Protein AF-0000000069228555 (afdb_homodimer)

Organism: Vicia faba (NCBI:txid3906)

Nearest PDB structures (foldseek):
  8ps7-assembly2_B  TM=6.699E-01  e=6.119E-06  Medicago truncatula
  9gb9-assembly1_A  TM=7.303E-01  e=1.775E-05  Lotus japonicus
  9gfz-assembly2_B  TM=7.165E-01  e=1.878E-05  Medicago truncatula
  9gfz-assembly1_A  TM=7.046E-01  e=2.485E-05  Medicago truncatula
  9gb9-assembly2_B  TM=7.007E-01  e=3.110E-05  Lotus japonicus

Secondary structure (DSSP, 8-state):
---TTGGGS-GGGGG--PPPPHHHHHHHHHHHHHHHH---TTT--EE-TTS-EESSHHHHHHHHHHTTSTTHHHHHS-GGG-S-S-HHHHHHHHHHHHHHT-SSGGGSPPHHHHHHHHHHTGGGG-/---TTGGGS-GGGGG--PPPPHHHHHHHHHHHHHHHH---TTT--EE-TTS-EESSHHHHHHHHHHTTSTTHHHHHS-GGG-S-S-HHHHHHHHHHHHHHT-SSGGGSPPHHHHHHHHHHTGGGG-

Foldseek 3Di:
DLPQLPVPDDPCCVVDVDDFDLVVLQVVLLVLLCQFQVDDQQVQWDQDPVRDIDGSVRSLVVLVVLVVDDVSSVVRGDVVVDPPDDSLLSVQSNVLSSLSNDPDSVRRDGPSVSSVSNRVSVVVVD/DLPQLPVPDDPCCVVDVDDFDLVVLQVVLLVLLCQFQVDDQQVQWDQDPVRDIDGSVRSLVVLVVLVVDPVSSVVRGDVVVDPPDDSQLSVQSNVLSSLSNDPDSVRRDGPSVSSVSNRVSVVVVD

Solvent-accessible surface area (backbone atoms only — not comparable to full-atom values): 13819 Å² total; per-residue (Å²): 131,83,65,75,46,45,25,39,48,34,88,64,45,83,78,43,86,72,68,67,29,54,53,49,36,17,27,48,14,44,52,51,50,24,68,48,35,65,49,58,33,60,78,26,58,32,71,43,96,83,64,46,73,34,54,19,45,38,49,56,51,50,52,56,57,41,58,72,45,82,75,25,62,71,72,44,44,25,78,34,37,44,86,70,43,60,60,70,58,50,46,50,53,50,53,53,23,54,44,24,52,41,86,56,60,87,72,26,56,47,58,72,51,51,47,45,62,64,47,62,59,62,57,68,78,103,131,84,64,75,47,46,24,39,50,33,88,63,46,85,79,42,86,74,69,66,28,54,55,50,36,17,27,47,14,43,53,49,49,26,68,48,36,63,50,60,33,60,78,26,57,32,72,43,97,84,65,48,72,33,53,19,44,38,47,55,50,51,52,56,57,40,59,72,45,84,72,26,62,71,72,46,43,25,78,35,38,45,87,69,44,61,60,70,59,50,47,50,54,50,54,52,21,55,44,24,51,41,87,55,60,88,74,26,58,48,59,71,51,52,46,44,62,62,47,63,58,60,56,67,79,102

InterPro domains:
  IPR000719 Protein kinase domain [PF00069] (3-116)
  IPR000719 Protein kinase domain [PS50011] (1-124)
  IPR011009 Protein kinase-like domain superfamily [SSF56112] (2-120)

Sequence (252 aa):
MIRGTRGYMAPEWIFHLPITSKVDIYSYGIVVLEMITGKNPTLMNIEGEDGEMTYNGSLISWVREKKRSQCWVEEILDPAIGTSCDLSKMDILVRVALECVEEDMDIRPNMSQVVEMLQNNERVVEMIRGTRGYMAPEWIFHLPITSKVDIYSYGIVVLEMITGKNPTLMNIEGEDGEMTYNGSLISWVREKKRSQCWVEEILDPAIGTSCDLSKMDILVRVALECVEEDMDIRPNMSQVVEMLQNNERVVE

pLDDT: mean 83.39, std 15.87, range [25.06, 98.06]

Structure (mmCIF, N/CA/C/O backbone):
data_AF-0000000069228555-model_v1
#
loop_
_entity.id
_entity.type
_entity.pdbx_description
1 polymer 'Protein kinase domain-containing protein'
#
loop_
_atom_site.group_PDB
_atom_site.id
_atom_site.type_symbol
_atom_site.label_atom_id
_atom_site.label_alt_id
_atom_site.label_comp_id
_atom_site.label_asym_id
_atom_site.label_entity_id
_atom_site.label_seq_id
_atom_site.pdbx_PDB_ins_code
_atom_site.Cartn_x
_atom_site.Cartn_y
_atom_site.Cartn_z
_atom_site.occupancy
_atom_site.B_iso_or_equiv
_atom_site.auth_seq_id
_atom_site.auth_comp_id
_atom_site.auth_asym_id
_atom_site.auth_atom_id
_atom_site.pdbx_PDB_model_num
ATOM 1 N N . MET A 1 1 ? -13.781 -1.345 20.922 1 25.58 1 MET A N 1
ATOM 2 C CA . MET A 1 1 ? -13.492 0.014 20.469 1 25.58 1 MET A CA 1
ATOM 3 C C . MET A 1 1 ? -12.492 0.004 19.328 1 25.58 1 MET A C 1
ATOM 5 O O . MET A 1 1 ? -11.484 -0.703 19.375 1 25.58 1 MET A O 1
ATOM 9 N N . ILE A 1 2 ? -12.898 0.176 18 1 37.97 2 ILE A N 1
ATOM 10 C CA . ILE A 1 2 ? -12.383 0.293 16.641 1 37.97 2 ILE A CA 1
ATOM 11 C C . ILE A 1 2 ? -11.18 1.229 16.625 1 37.97 2 ILE A C 1
ATOM 13 O O . ILE A 1 2 ? -11.133 2.178 15.836 1 37.97 2 ILE A O 1
ATOM 17 N N . ARG A 1 3 ? -10.633 1.499 17.734 1 48.56 3 ARG A N 1
ATOM 18 C CA . ARG A 1 3 ? -9.719 2.58 18.094 1 48.56 3 ARG A CA 1
ATOM 19 C C . ARG A 1 3 ? -8.414 2.467 17.312 1 48.56 3 ARG A C 1
ATOM 21 O O . ARG A 1 3 ? -7.82 3.479 16.938 1 48.56 3 ARG A O 1
ATOM 28 N N . GLY A 1 4 ? -8.07 1.22 16.938 1 61.25 4 GLY A N 1
ATOM 29 C CA . GLY A 1 4 ? -6.707 1.049 16.453 1 61.25 4 GLY A CA 1
ATOM 30 C C . GLY A 1 4 ? -6.539 1.404 14.992 1 61.25 4 GLY A C 1
ATOM 31 O O . GLY A 1 4 ? -5.438 1.738 14.547 1 61.25 4 GLY A O 1
ATOM 32 N N . THR A 1 5 ? -7.77 1.641 14.273 1 71.81 5 THR A N 1
ATOM 33 C CA . THR A 1 5 ? -7.664 1.832 12.828 1 71.81 5 THR A CA 1
ATOM 34 C C . THR A 1 5 ? -7.777 3.311 12.469 1 71.81 5 THR A C 1
ATOM 36 O O . THR A 1 5 ? -7.449 3.711 11.352 1 71.81 5 THR A O 1
ATOM 39 N N . ARG A 1 6 ? -7.98 4.184 13.398 1 80.5 6 ARG A N 1
ATOM 40 C CA . ARG A 1 6 ? -8.258 5.578 13.062 1 80.5 6 ARG A CA 1
ATOM 41 C C . ARG A 1 6 ? -7.047 6.242 12.43 1 80.5 6 ARG A C 1
ATOM 43 O O . ARG A 1 6 ? -7.188 7.148 11.602 1 80.5 6 ARG A O 1
ATOM 50 N N . GLY A 1 7 ? -5.953 5.77 12.734 1 88.31 7 GLY A N 1
ATOM 51 C CA . GLY A 1 7 ? -4.719 6.316 12.188 1 88.31 7 GLY A CA 1
ATOM 52 C C . GLY A 1 7 ? -4.574 6.094 10.695 1 88.31 7 GLY A C 1
ATOM 53 O O . GLY A 1 7 ? -3.699 6.68 10.055 1 88.31 7 GLY A O 1
ATOM 54 N N . TYR A 1 8 ? -5.523 5.352 10.133 1 91.25 8 TYR A N 1
ATOM 55 C CA . TYR A 1 8 ? -5.402 4.992 8.727 1 91.25 8 TYR A CA 1
ATOM 56 C C . TYR A 1 8 ? -6.57 5.547 7.918 1 91.25 8 TYR A C 1
ATOM 58 O O . TYR A 1 8 ? -6.586 5.449 6.688 1 91.25 8 TYR A O 1
ATOM 66 N N . MET A 1 9 ? -7.43 6.137 8.633 1 88.19 9 MET A N 1
ATOM 67 C CA . MET A 1 9 ? -8.664 6.559 7.98 1 88.19 9 MET A CA 1
ATOM 68 C C . MET A 1 9 ? -8.547 7.984 7.449 1 88.19 9 MET A C 1
ATOM 70 O O . MET A 1 9 ? -7.902 8.828 8.07 1 88.19 9 MET A O 1
ATOM 74 N N . ALA A 1 10 ? -9.242 8.148 6.332 1 90.38 10 ALA A N 1
ATOM 75 C CA . ALA A 1 10 ? -9.336 9.492 5.754 1 90.38 10 ALA A CA 1
ATOM 76 C C . ALA A 1 10 ? -10.156 10.414 6.648 1 90.38 10 ALA A C 1
ATOM 78 O O . ALA A 1 10 ? -10.992 9.953 7.43 1 90.38 10 ALA A O 1
ATOM 79 N N . PRO A 1 11 ? -9.812 11.68 6.539 1 86.38 11 PRO A N 1
ATOM 80 C CA . PRO A 1 11 ? -10.555 12.648 7.359 1 86.38 11 PRO A CA 1
ATOM 81 C C . PRO A 1 11 ? -12.07 12.555 7.156 1 86.38 11 PRO A C 1
ATOM 83 O O . PRO A 1 11 ? -12.836 12.781 8.094 1 86.38 11 PRO A O 1
ATOM 86 N N . GLU A 1 12 ? -12.531 12.281 5.961 1 85.19 12 GLU A N 1
ATOM 87 C CA . GLU A 1 12 ? -13.953 12.242 5.633 1 85.19 12 GLU A CA 1
ATOM 88 C C . GLU A 1 12 ? -14.57 10.898 6.004 1 85.19 12 GLU A C 1
ATOM 90 O O . GLU A 1 12 ? -15.773 10.695 5.844 1 85.19 12 GLU A O 1
ATOM 95 N N . TRP A 1 13 ? -13.773 9.977 6.426 1 78.31 13 TRP A N 1
ATOM 96 C CA . TRP A 1 13 ? -14.273 8.641 6.738 1 78.31 13 TRP A CA 1
ATOM 97 C C . TRP A 1 13 ? -15.383 8.703 7.777 1 78.31 13 TRP A C 1
ATOM 99 O O . TRP A 1 13 ? -16.297 7.871 7.777 1 78.31 13 TRP A O 1
ATOM 109 N N . ILE A 1 14 ? -15.297 9.688 8.656 1 65.75 14 ILE A N 1
ATOM 110 C CA . ILE A 1 14 ? -16.266 9.82 9.734 1 65.75 14 ILE A CA 1
ATOM 111 C C . ILE A 1 14 ? -17.656 10.023 9.148 1 65.75 14 ILE A C 1
ATOM 113 O O . ILE A 1 14 ? -18.672 9.672 9.773 1 65.75 14 ILE A O 1
ATOM 117 N N . PHE A 1 15 ? -17.688 10.547 8.031 1 60.75 15 PHE A N 1
ATOM 118 C CA . PHE A 1 15 ? -18.969 10.93 7.473 1 60.75 15 PHE A CA 1
ATOM 119 C C . PHE A 1 15 ? -19.594 9.781 6.688 1 60.75 15 PHE A C 1
ATOM 121 O O . PHE A 1 15 ? -20.734 9.867 6.25 1 60.75 15 PHE A O 1
ATOM 128 N N . HIS A 1 16 ? -18.766 8.734 6.25 1 61.41 16 HIS A N 1
ATOM 129 C CA . HIS A 1 16 ? -19.406 7.715 5.426 1 61.41 16 HIS A CA 1
ATOM 130 C C . HIS A 1 16 ? -18.484 6.512 5.227 1 61.41 16 HIS A C 1
ATOM 132 O O . HIS A 1 16 ? -17.266 6.625 5.371 1 61.41 16 HIS A O 1
ATOM 138 N N . LEU A 1 17 ? -19.141 5.293 5.371 1 59.5 17 LEU A N 1
ATOM 139 C CA . LEU A 1 17 ? -18.406 4.082 5.027 1 59.5 17 LEU A CA 1
ATOM 140 C C . LEU A 1 17 ? -18.266 3.939 3.518 1 59.5 17 LEU A C 1
ATOM 142 O O . LEU A 1 17 ? -19.203 3.531 2.84 1 59.5 17 LEU A O 1
ATOM 146 N N . PRO A 1 18 ? -17.25 4.633 2.918 1 64.06 18 PRO A N 1
ATOM 147 C CA . PRO A 1 18 ? -17.234 4.531 1.457 1 64.06 18 PRO A CA 1
ATOM 148 C C . PRO A 1 18 ? -17.062 3.094 0.97 1 64.06 18 PRO A C 1
ATOM 150 O O . PRO A 1 18 ? -16.656 2.221 1.74 1 64.06 18 PRO A O 1
ATOM 153 N N . ILE A 1 19 ? -17.719 2.754 -0.062 1 79.81 19 ILE A N 1
ATOM 154 C CA . ILE A 1 19 ? -17.578 1.513 -0.813 1 79.81 19 ILE A CA 1
ATOM 155 C C . ILE A 1 19 ? -16.109 1.313 -1.198 1 79.81 19 ILE A C 1
ATOM 157 O O . ILE A 1 19 ? -15.445 2.254 -1.641 1 79.81 19 ILE A O 1
ATOM 161 N N . THR A 1 20 ? -15.594 0.141 -0.827 1 88.38 20 THR A N 1
ATOM 162 C CA . THR A 1 20 ? -14.242 -0.243 -1.217 1 88.38 20 THR A CA 1
ATOM 163 C C . THR A 1 20 ? -14.234 -0.822 -2.629 1 88.38 20 THR A C 1
ATOM 165 O O . THR A 1 20 ? -15.125 -1.585 -3 1 88.38 20 THR A O 1
ATOM 168 N N . SER A 1 21 ? -13.32 -0.425 -3.408 1 90.94 21 SER A N 1
ATOM 169 C CA . SER A 1 21 ? -13.086 -1.009 -4.727 1 90.94 21 SER A CA 1
ATOM 170 C C . SER A 1 21 ? -12.164 -2.221 -4.637 1 90.94 21 SER A C 1
ATOM 172 O O . SER A 1 21 ? -10.977 -2.084 -4.324 1 90.94 21 SER A O 1
ATOM 174 N N . LYS A 1 22 ? -12.664 -3.336 -5 1 92.94 22 LYS A N 1
ATOM 175 C CA . LYS A 1 22 ? -11.898 -4.574 -4.879 1 92.94 22 LYS A CA 1
ATOM 176 C C . LYS A 1 22 ? -10.766 -4.621 -5.898 1 92.94 22 LYS A C 1
ATOM 178 O O . LYS A 1 22 ? -9.75 -5.289 -5.68 1 92.94 22 LYS A O 1
ATOM 183 N N . VAL A 1 23 ? -10.914 -3.91 -6.965 1 92.06 23 VAL A N 1
ATOM 184 C CA . VAL A 1 23 ? -9.836 -3.828 -7.949 1 92.06 23 VAL A CA 1
ATOM 185 C C . VAL A 1 23 ? -8.68 -3.014 -7.375 1 92.06 23 VAL A C 1
ATOM 187 O O . VAL A 1 23 ? -7.512 -3.318 -7.633 1 92.06 23 VAL A O 1
ATOM 190 N N . ASP A 1 24 ? -9 -2.012 -6.551 1 93.19 24 ASP A N 1
ATOM 191 C CA . ASP A 1 24 ? -7.973 -1.219 -5.883 1 93.19 24 ASP A CA 1
ATOM 192 C C . ASP A 1 24 ? -7.266 -2.033 -4.801 1 93.19 24 ASP A C 1
ATOM 194 O O . ASP A 1 24 ? -6.055 -1.896 -4.605 1 93.19 24 ASP A O 1
ATOM 198 N N . ILE A 1 25 ? -8.039 -2.846 -4.168 1 95.62 25 ILE A N 1
ATOM 199 C CA . ILE A 1 25 ? -7.477 -3.707 -3.135 1 95.62 25 ILE A CA 1
ATOM 200 C C . ILE A 1 25 ? -6.438 -4.641 -3.75 1 95.62 25 ILE A C 1
ATOM 202 O O . ILE A 1 25 ? -5.359 -4.84 -3.184 1 95.62 25 ILE A O 1
ATOM 206 N N . TYR A 1 26 ? -6.777 -5.16 -4.902 1 95 26 TYR A N 1
ATOM 207 C CA . TYR A 1 26 ? -5.848 -6.02 -5.625 1 95 26 TYR A CA 1
ATOM 208 C C . TYR A 1 26 ? -4.551 -5.277 -5.941 1 95 26 TYR A C 1
ATOM 210 O O . TYR A 1 26 ? -3.461 -5.766 -5.637 1 95 26 TYR A O 1
ATOM 218 N N . SER A 1 27 ? -4.652 -4.086 -6.488 1 93.69 27 SER A N 1
ATOM 219 C CA . SER A 1 27 ? -3.494 -3.275 -6.844 1 93.69 27 SER A CA 1
ATOM 220 C C . SER A 1 27 ? -2.639 -2.965 -5.621 1 93.69 27 SER A C 1
ATOM 222 O O . SER A 1 27 ? -1.409 -3.006 -5.691 1 93.69 27 SER A O 1
ATOM 224 N N . TYR A 1 28 ? -3.375 -2.754 -4.594 1 94.88 28 TYR A N 1
ATOM 225 C CA . TYR A 1 28 ? -2.688 -2.516 -3.326 1 94.88 28 TYR A CA 1
ATOM 226 C C . TYR A 1 28 ? -1.822 -3.709 -2.943 1 94.88 28 TYR A C 1
ATOM 228 O O . TYR A 1 28 ? -0.649 -3.547 -2.6 1 94.88 28 TYR A O 1
ATOM 236 N N . GLY A 1 29 ? -2.373 -4.824 -2.963 1 97.38 29 GLY A N 1
ATOM 237 C CA . GLY A 1 29 ? -1.626 -6.031 -2.639 1 97.38 29 GLY A CA 1
ATOM 238 C C . GLY A 1 29 ? -0.387 -6.215 -3.494 1 97.38 29 GLY A C 1
ATOM 239 O O . GLY A 1 29 ? 0.683 -6.547 -2.982 1 97.38 29 GLY A O 1
ATOM 240 N N . ILE A 1 30 ? -0.529 -5.953 -4.746 1 95.88 30 ILE A N 1
ATOM 241 C CA . ILE A 1 30 ? 0.582 -6.109 -5.676 1 95.88 30 ILE A CA 1
ATOM 242 C C . ILE A 1 30 ? 1.693 -5.125 -5.328 1 95.88 30 ILE A C 1
ATOM 244 O O . ILE A 1 30 ? 2.871 -5.488 -5.309 1 95.88 30 ILE A O 1
ATOM 248 N N . VAL A 1 31 ? 1.354 -3.895 -4.996 1 94.25 31 VAL A N 1
ATOM 249 C CA . VAL A 1 31 ? 2.342 -2.875 -4.656 1 94.25 31 VAL A CA 1
ATOM 250 C C . VAL A 1 31 ? 3.094 -3.289 -3.393 1 94.25 31 VAL A C 1
ATOM 252 O O . VAL A 1 31 ? 4.316 -3.15 -3.314 1 94.25 31 VAL A O 1
ATOM 255 N N . VAL A 1 32 ? 2.395 -3.797 -2.439 1 96.06 32 VAL A N 1
ATOM 256 C CA . VAL A 1 32 ? 3.014 -4.219 -1.187 1 96.06 32 VAL A CA 1
ATOM 257 C C . VAL A 1 32 ? 3.984 -5.367 -1.451 1 96.06 32 VAL A C 1
ATOM 259 O O . VAL A 1 32 ? 5.121 -5.352 -0.972 1 96.06 32 VAL A O 1
ATOM 262 N N . LEU A 1 33 ? 3.572 -6.348 -2.234 1 96.31 33 LEU A N 1
ATOM 263 C CA . LEU A 1 33 ? 4.453 -7.461 -2.57 1 96.31 33 LEU A CA 1
ATOM 264 C C . LEU A 1 33 ? 5.699 -6.969 -3.301 1 96.31 33 LEU A C 1
ATOM 266 O O . LEU A 1 33 ? 6.809 -7.43 -3.023 1 96.31 33 LEU A O 1
ATOM 270 N N . GLU A 1 34 ? 5.492 -6.051 -4.168 1 93.06 34 GLU A N 1
ATOM 271 C CA . GLU A 1 34 ? 6.617 -5.461 -4.891 1 93.06 34 GLU A CA 1
ATOM 272 C C . GLU A 1 34 ? 7.586 -4.773 -3.934 1 93.06 34 GLU A C 1
ATOM 274 O O . GLU A 1 34 ? 8.797 -4.965 -4.027 1 93.06 34 GLU A O 1
ATOM 279 N N . MET A 1 35 ? 7.035 -4.027 -2.99 1 91.38 35 MET A N 1
ATOM 280 C CA . MET A 1 35 ? 7.852 -3.271 -2.047 1 91.38 35 MET A CA 1
ATOM 281 C C . MET A 1 35 ? 8.656 -4.207 -1.15 1 91.38 35 MET A C 1
ATOM 283 O O . MET A 1 35 ? 9.82 -3.939 -0.848 1 91.38 35 MET A O 1
ATOM 287 N N . ILE A 1 36 ? 8.094 -5.266 -0.8 1 92.62 36 ILE A N 1
ATOM 288 C CA . ILE A 1 36 ? 8.719 -6.184 0.145 1 92.62 36 ILE A CA 1
ATOM 289 C C . ILE A 1 36 ? 9.742 -7.055 -0.582 1 92.62 36 ILE A C 1
ATOM 291 O O . ILE A 1 36 ? 10.836 -7.301 -0.066 1 92.62 36 ILE A O 1
ATOM 295 N N . THR A 1 37 ? 9.453 -7.473 -1.774 1 93.12 37 THR A N 1
ATOM 296 C CA . THR A 1 37 ? 10.289 -8.438 -2.486 1 93.12 37 THR A CA 1
ATOM 297 C C . THR A 1 37 ? 11.312 -7.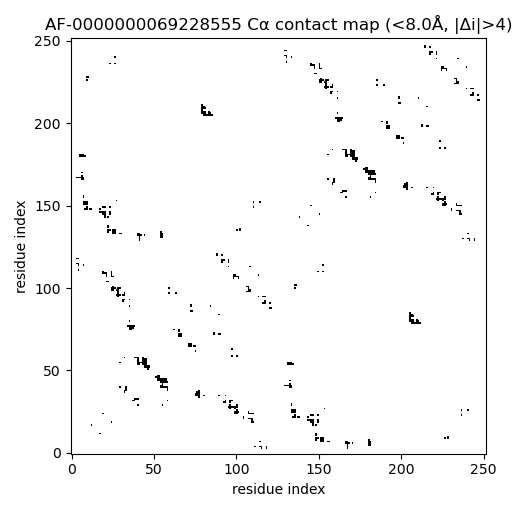719 -3.363 1 93.12 37 THR A C 1
ATOM 299 O O . THR A 1 37 ? 12.336 -8.297 -3.73 1 93.12 37 THR A O 1
ATOM 302 N N . GLY A 1 38 ? 10.938 -6.531 -3.793 1 89.38 38 GLY A N 1
ATOM 303 C CA . GLY A 1 38 ? 11.773 -5.812 -4.746 1 89.38 38 GLY A CA 1
ATOM 304 C C . GLY A 1 38 ? 11.594 -6.285 -6.176 1 89.38 38 GLY A C 1
ATOM 305 O O . GLY A 1 38 ? 12.305 -5.836 -7.078 1 89.38 38 GLY A O 1
ATOM 306 N N . LYS A 1 39 ? 10.68 -7.176 -6.355 1 90.25 39 LYS A N 1
ATOM 307 C CA . LYS A 1 39 ? 10.453 -7.727 -7.688 1 90.25 39 LYS A CA 1
ATOM 308 C C . LYS A 1 39 ? 9.352 -6.965 -8.414 1 90.25 39 LYS A C 1
ATOM 310 O O . LYS A 1 39 ? 8.312 -6.648 -7.828 1 90.25 39 LYS A O 1
ATOM 315 N N . ASN A 1 40 ? 9.562 -6.719 -9.648 1 86.88 40 ASN A N 1
ATOM 316 C CA . ASN A 1 40 ? 8.625 -5.973 -10.477 1 86.88 40 ASN A CA 1
ATOM 317 C C . ASN A 1 40 ? 7.516 -6.871 -11.016 1 86.88 40 ASN A C 1
ATOM 319 O O . ASN A 1 40 ? 7.785 -7.828 -11.742 1 86.88 40 ASN A O 1
ATOM 323 N N . PRO A 1 41 ? 6.297 -6.539 -10.703 1 89.38 41 PRO A N 1
ATOM 324 C CA . PRO A 1 41 ? 5.195 -7.406 -11.133 1 89.38 41 PRO A CA 1
ATOM 325 C C . PRO A 1 41 ? 5.012 -7.426 -12.648 1 89.38 41 PRO A C 1
ATOM 327 O O . PRO A 1 41 ? 4.406 -8.352 -13.188 1 89.38 41 PRO A O 1
ATOM 330 N N . THR A 1 42 ? 5.473 -6.406 -13.352 1 82.19 42 THR A N 1
ATOM 331 C CA . THR A 1 42 ? 5.273 -6.328 -14.789 1 82.19 42 THR A CA 1
ATOM 332 C C . THR A 1 42 ? 6.293 -7.191 -15.523 1 82.19 42 THR A C 1
ATOM 334 O O . THR A 1 42 ? 6.109 -7.516 -16.703 1 82.19 42 THR A O 1
ATOM 337 N N . LEU A 1 43 ? 7.32 -7.402 -14.891 1 75.62 43 LEU A N 1
ATOM 338 C CA . LEU A 1 43 ? 8.383 -8.188 -15.523 1 75.62 43 LEU A CA 1
ATOM 339 C C . LEU A 1 43 ? 8.188 -9.672 -15.25 1 75.62 43 LEU A C 1
ATOM 341 O O . LEU A 1 43 ? 8.859 -10.516 -15.867 1 75.62 43 LEU A O 1
ATOM 345 N N . MET A 1 44 ? 7.281 -9.977 -14.461 1 68.12 44 MET A N 1
ATOM 346 C CA . MET A 1 44 ? 7.078 -11.367 -14.062 1 68.12 44 MET A CA 1
ATOM 347 C C . MET A 1 44 ? 5.773 -11.914 -14.625 1 68.12 44 MET A C 1
ATOM 349 O O . MET A 1 44 ? 4.926 -12.406 -13.883 1 68.12 44 MET A O 1
ATOM 353 N N . ASN A 1 45 ? 5.641 -11.82 -15.945 1 67.81 45 ASN A N 1
ATOM 354 C CA . ASN A 1 45 ? 4.441 -12.32 -16.609 1 67.81 45 ASN A CA 1
ATOM 355 C C . ASN A 1 45 ? 4.531 -13.812 -16.891 1 67.81 45 ASN A C 1
ATOM 357 O O . ASN A 1 45 ? 5.625 -14.352 -17.078 1 67.81 45 ASN A O 1
ATOM 361 N N . ILE A 1 46 ? 3.381 -14.43 -16.625 1 69.38 46 ILE A N 1
ATOM 362 C CA . ILE A 1 46 ? 3.311 -15.859 -16.922 1 69.38 46 ILE A CA 1
ATOM 363 C C . ILE A 1 46 ? 2.354 -16.094 -18.094 1 69.38 46 ILE A C 1
ATOM 365 O O . ILE A 1 46 ? 1.312 -15.438 -18.188 1 69.38 46 ILE A O 1
ATOM 369 N N . GLU A 1 47 ? 2.977 -16.734 -19 1 70.38 47 GLU A N 1
ATOM 370 C CA . GLU A 1 47 ? 2.09 -17.188 -20.062 1 70.38 47 GLU A CA 1
ATOM 371 C C . GLU A 1 47 ? 1.438 -18.531 -19.719 1 70.38 47 GLU A C 1
ATOM 373 O O . GLU A 1 47 ? 2.129 -19.484 -19.375 1 70.38 47 GLU A O 1
ATOM 378 N N . GLY A 1 48 ? 0.124 -18.406 -19.562 1 64.25 48 GLY A N 1
ATOM 379 C CA . GLY A 1 48 ? -0.581 -19.656 -19.281 1 64.25 48 GLY A CA 1
ATOM 380 C C . GLY A 1 48 ? -0.569 -20.625 -20.438 1 64.25 48 GLY A C 1
ATOM 381 O O . GLY A 1 48 ? -0.137 -20.281 -21.547 1 64.25 48 GLY A O 1
ATOM 382 N N . GLU A 1 49 ? -0.944 -21.906 -20.188 1 69.94 49 GLU A N 1
ATOM 383 C CA . GLU A 1 49 ? -1.039 -22.938 -21.203 1 69.94 49 GLU A CA 1
ATOM 384 C C . GLU A 1 49 ? -1.99 -22.531 -22.328 1 69.94 49 GLU A C 1
ATOM 386 O O . GLU A 1 49 ? -1.803 -22.922 -23.469 1 69.94 49 GLU A O 1
ATOM 391 N N . ASP A 1 50 ? -2.891 -21.734 -21.922 1 70.56 50 ASP A N 1
ATOM 392 C CA . ASP A 1 50 ? -3.9 -21.328 -22.891 1 70.56 50 ASP A CA 1
ATOM 393 C C . ASP A 1 50 ? -3.436 -20.094 -23.688 1 70.56 50 ASP A C 1
ATOM 395 O O . ASP A 1 50 ? -4.164 -19.578 -24.531 1 70.56 50 ASP A O 1
ATOM 399 N N . GLY A 1 51 ? -2.256 -19.734 -23.422 1 67.56 51 GLY A N 1
ATOM 400 C CA . GLY A 1 51 ? -1.72 -18.578 -24.125 1 67.56 51 GLY A CA 1
ATOM 401 C C . GLY A 1 51 ? -2.09 -17.25 -23.469 1 67.56 51 GLY A C 1
ATOM 402 O O . GLY A 1 51 ? -1.719 -16.188 -23.953 1 67.56 51 GLY A O 1
ATOM 403 N N . GLU A 1 52 ? -2.865 -17.469 -22.453 1 69 52 GLU A N 1
ATOM 404 C CA . GLU A 1 52 ? -3.287 -16.234 -21.797 1 69 52 GLU A CA 1
ATOM 405 C C . GLU A 1 52 ? -2.182 -15.695 -20.891 1 69 52 GLU A C 1
ATOM 407 O O . GLU A 1 52 ? -1.482 -16.453 -20.219 1 69 52 GLU A O 1
ATOM 412 N N . MET A 1 53 ? -1.906 -14.352 -21.125 1 68.94 53 MET A N 1
ATOM 413 C CA . MET A 1 53 ? -0.877 -13.719 -20.312 1 68.94 53 MET A CA 1
ATOM 414 C C . MET A 1 53 ? -1.444 -13.273 -18.953 1 68.94 53 MET A C 1
ATOM 416 O O . MET A 1 53 ? -2.514 -12.664 -18.906 1 68.94 53 MET A O 1
ATOM 420 N N . THR A 1 54 ? -0.924 -13.883 -17.953 1 71.62 54 THR A N 1
ATOM 421 C CA . THR A 1 54 ? -1.241 -13.391 -16.609 1 71.62 54 THR A CA 1
ATOM 422 C C . THR A 1 54 ? -0.195 -12.383 -16.141 1 71.62 54 THR A C 1
ATOM 424 O O . THR A 1 54 ? 0.99 -12.703 -16.047 1 71.62 54 THR A O 1
ATOM 427 N N . TYR A 1 55 ? -0.852 -11.18 -16.047 1 76.38 55 TYR A N 1
ATOM 428 C CA . TYR A 1 55 ? 0.033 -10.102 -15.602 1 76.38 55 TYR A CA 1
ATOM 429 C C . TYR A 1 55 ? 0.218 -10.133 -14.086 1 76.38 55 TYR A C 1
ATOM 431 O O . TYR A 1 55 ? -0.683 -10.555 -13.352 1 76.38 55 TYR A O 1
ATOM 439 N N . ASN A 1 56 ? 1.372 -10.305 -13.539 1 77.19 56 ASN A N 1
ATOM 440 C CA . ASN A 1 56 ? 1.719 -10.305 -12.117 1 77.19 56 ASN A CA 1
ATOM 441 C C . ASN A 1 56 ? 1.635 -11.711 -11.523 1 77.19 56 ASN A C 1
ATOM 443 O O . ASN A 1 56 ? 1.944 -11.914 -10.344 1 77.19 56 ASN A O 1
ATOM 447 N N . GLY A 1 57 ? 1.146 -12.688 -12.32 1 84 57 GLY A N 1
ATOM 448 C CA . GLY A 1 57 ? 0.945 -14.047 -11.828 1 84 57 GLY A CA 1
ATOM 449 C C . GLY A 1 57 ? 2.219 -14.688 -11.312 1 84 57 GLY A C 1
ATOM 450 O O . GLY A 1 57 ? 2.188 -15.453 -10.344 1 84 57 GLY A O 1
ATOM 451 N N . SER A 1 58 ? 3.219 -14.281 -11.898 1 87.75 58 SER A N 1
ATOM 452 C CA . SER A 1 58 ? 4.492 -14.883 -11.516 1 87.75 58 SER A CA 1
ATOM 453 C C . SER A 1 58 ? 4.918 -14.438 -10.117 1 87.75 58 SER A C 1
ATOM 455 O O . SER A 1 58 ? 5.398 -15.242 -9.32 1 87.75 58 SER A O 1
ATOM 457 N N . LEU A 1 59 ? 4.766 -13.188 -9.82 1 93.62 59 LEU A N 1
ATOM 458 C CA . LEU A 1 59 ? 5.129 -12.68 -8.5 1 93.62 59 LEU A CA 1
ATOM 459 C C . LEU A 1 59 ? 4.289 -13.336 -7.414 1 93.62 59 LEU A C 1
ATOM 461 O O . LEU A 1 59 ? 4.832 -13.836 -6.422 1 93.62 59 LEU A O 1
ATOM 465 N N . ILE A 1 60 ? 3.021 -13.406 -7.664 1 95.38 60 ILE A N 1
ATOM 466 C CA . ILE A 1 60 ? 2.096 -13.969 -6.688 1 95.38 60 ILE A CA 1
ATOM 467 C C . ILE A 1 60 ? 2.416 -15.445 -6.461 1 95.38 60 ILE A C 1
ATOM 469 O O . ILE A 1 60 ? 2.545 -15.891 -5.316 1 95.38 60 ILE A O 1
ATOM 473 N N . SER A 1 61 ? 2.564 -16.141 -7.559 1 94.31 61 SER A N 1
ATOM 474 C CA . SER A 1 61 ? 2.848 -17.562 -7.48 1 94.31 61 SER A CA 1
ATOM 475 C C . SER A 1 61 ? 4.168 -17.828 -6.766 1 94.31 61 SER A C 1
ATOM 477 O O . SER A 1 61 ? 4.266 -18.75 -5.941 1 94.31 61 SER A O 1
ATOM 479 N N . TRP A 1 62 ? 5.125 -17.062 -7.09 1 94.94 62 TRP A N 1
ATOM 480 C CA . TRP A 1 62 ? 6.438 -17.219 -6.473 1 94.94 62 TRP A CA 1
ATOM 481 C C . TRP A 1 62 ? 6.359 -17.016 -4.965 1 94.94 62 TRP A C 1
ATOM 483 O O . TRP A 1 62 ? 6.883 -17.828 -4.195 1 94.94 62 TRP A O 1
ATOM 493 N N . VAL A 1 63 ? 5.723 -15.984 -4.488 1 96.62 63 VAL A N 1
ATOM 494 C CA . VAL A 1 63 ? 5.605 -15.703 -3.062 1 96.62 63 VAL A CA 1
ATOM 495 C C . VAL A 1 63 ? 4.824 -16.828 -2.377 1 96.62 63 VAL A C 1
ATOM 497 O O . VAL A 1 63 ? 5.199 -17.266 -1.291 1 96.62 63 VAL A O 1
ATOM 500 N N . ARG A 1 64 ? 3.791 -17.281 -2.979 1 96.25 64 ARG A N 1
ATOM 501 C CA . ARG A 1 64 ? 2.98 -18.344 -2.406 1 96.25 64 ARG A CA 1
ATOM 502 C C . ARG A 1 64 ? 3.785 -19.641 -2.271 1 96.25 64 ARG A C 1
ATOM 504 O O . ARG A 1 64 ? 3.625 -20.375 -1.298 1 96.25 64 ARG A O 1
ATOM 511 N N . GLU A 1 65 ? 4.539 -19.859 -3.279 1 95.56 65 GLU A N 1
ATOM 512 C CA . GLU A 1 65 ? 5.395 -21.047 -3.238 1 95.56 65 GLU A CA 1
ATOM 513 C C . GLU A 1 65 ? 6.406 -20.953 -2.096 1 95.56 65 GLU A C 1
ATOM 515 O O . GLU A 1 65 ? 6.582 -21.922 -1.341 1 95.56 65 GLU A O 1
ATOM 520 N N . LYS A 1 66 ? 7.008 -19.797 -1.929 1 95.5 66 LYS A N 1
ATOM 521 C CA . LYS A 1 66 ? 8.008 -19.609 -0.881 1 95.5 66 LYS A CA 1
ATOM 522 C C . LYS A 1 66 ? 7.371 -19.672 0.504 1 95.5 66 LYS A C 1
ATOM 524 O O . LYS A 1 66 ? 8 -20.109 1.464 1 95.5 66 LYS A O 1
ATOM 529 N N . LYS A 1 67 ? 6.168 -19.266 0.542 1 94.75 67 LYS A N 1
ATOM 530 C CA . LYS A 1 67 ? 5.457 -19.219 1.816 1 94.75 67 LYS A CA 1
ATOM 531 C C . LYS A 1 67 ? 5.301 -20.625 2.414 1 94.75 67 LYS A C 1
ATOM 533 O O . LYS A 1 67 ? 5.059 -20.766 3.613 1 94.75 67 LYS A O 1
ATOM 538 N N . ARG A 1 68 ? 5.48 -21.562 1.607 1 92.31 68 ARG A N 1
ATOM 539 C CA . ARG A 1 68 ? 5.332 -22.953 2.059 1 92.31 68 ARG A CA 1
ATOM 540 C C . ARG A 1 68 ? 6.574 -23.406 2.812 1 92.31 68 ARG A C 1
ATOM 542 O O . ARG A 1 68 ? 6.535 -24.422 3.521 1 92.31 68 ARG A O 1
ATOM 549 N N . SER A 1 69 ? 7.641 -22.75 2.721 1 90.38 69 SER A N 1
ATOM 550 C CA . SER A 1 69 ? 8.906 -23.109 3.346 1 90.38 69 SER A CA 1
ATOM 551 C C . SER A 1 69 ? 9.031 -22.5 4.738 1 90.38 69 SER A C 1
ATOM 553 O O . SER A 1 69 ? 8.242 -21.641 5.117 1 90.38 69 SER A O 1
ATOM 555 N N . GLN A 1 70 ? 10.023 -23.188 5.508 1 88.06 70 GLN A N 1
ATOM 556 C CA . GLN A 1 70 ? 10.367 -22.578 6.785 1 88.06 70 GLN A CA 1
ATOM 557 C C . GLN A 1 70 ? 11.141 -21.281 6.582 1 88.06 70 GLN A C 1
ATOM 559 O O . GLN A 1 70 ? 11.836 -21.109 5.574 1 88.06 70 GLN A O 1
ATOM 564 N N . CYS A 1 71 ? 11.031 -20.219 7.387 1 89.5 71 CYS A N 1
ATOM 565 C CA . CYS A 1 71 ? 11.727 -18.938 7.332 1 89.5 71 CYS A CA 1
ATOM 566 C C . CYS A 1 71 ? 11.531 -18.281 5.973 1 89.5 71 CYS A C 1
ATOM 568 O O . CYS A 1 71 ? 12.484 -17.766 5.391 1 89.5 71 CYS A O 1
ATOM 570 N N . TRP A 1 72 ? 10.266 -18.375 5.457 1 92.94 72 TRP A N 1
ATOM 571 C CA . TRP A 1 72 ? 9.945 -18.016 4.082 1 92.94 72 TRP A CA 1
ATOM 572 C C . TRP A 1 72 ? 10.031 -16.516 3.875 1 92.94 72 TRP A C 1
ATOM 574 O O . TRP A 1 72 ? 10.367 -16.047 2.783 1 92.94 72 TRP A O 1
ATOM 584 N N . VAL A 1 73 ? 9.805 -15.766 4.902 1 92.94 73 VAL A N 1
ATOM 585 C CA . VAL A 1 73 ? 9.805 -14.312 4.758 1 92.94 73 VAL A CA 1
ATOM 586 C C . VAL A 1 73 ? 11.195 -13.836 4.352 1 92.94 73 VAL A C 1
ATOM 588 O O . VAL A 1 73 ? 11.336 -13 3.451 1 92.94 73 VAL A O 1
ATOM 591 N N . GLU A 1 74 ? 12.242 -14.398 4.926 1 91.12 74 GLU A N 1
ATOM 592 C CA . GLU A 1 74 ? 13.625 -14.031 4.613 1 91.12 74 GLU A CA 1
ATOM 593 C C . GLU A 1 74 ? 13.961 -14.359 3.162 1 91.12 74 GLU A C 1
ATOM 595 O O . GLU A 1 74 ? 14.797 -13.688 2.551 1 91.12 74 GLU A O 1
ATOM 600 N N . GLU A 1 75 ? 13.32 -15.336 2.654 1 92.69 75 GLU A N 1
ATOM 601 C CA . GLU A 1 75 ? 13.625 -15.805 1.307 1 92.69 75 GLU A CA 1
ATOM 602 C C . GLU A 1 75 ? 13.086 -14.844 0.25 1 92.69 75 GLU A C 1
ATOM 604 O O . GLU A 1 75 ? 13.609 -14.773 -0.862 1 92.69 75 GLU A O 1
ATOM 609 N N . ILE A 1 76 ? 12.109 -14.094 0.687 1 94.19 76 ILE A N 1
ATOM 610 C CA . ILE A 1 76 ? 11.5 -13.289 -0.362 1 94.19 76 ILE A CA 1
ATOM 611 C C . ILE A 1 76 ? 11.883 -11.82 -0.181 1 94.19 76 ILE A C 1
ATOM 613 O O . ILE A 1 76 ? 11.695 -11.008 -1.086 1 94.19 76 ILE A O 1
ATOM 617 N N . LEU A 1 77 ? 12.375 -11.477 0.867 1 92.06 77 LEU A N 1
ATOM 618 C CA . LEU A 1 77 ? 12.688 -10.086 1.171 1 92.06 77 LEU A CA 1
ATOM 619 C C . LEU A 1 77 ? 13.727 -9.547 0.2 1 92.06 77 LEU A C 1
ATOM 621 O O . LEU A 1 77 ? 14.695 -10.234 -0.134 1 92.06 77 LEU A O 1
ATOM 625 N N . ASP A 1 78 ? 13.461 -8.352 -0.277 1 90 78 ASP A N 1
ATOM 626 C CA . ASP A 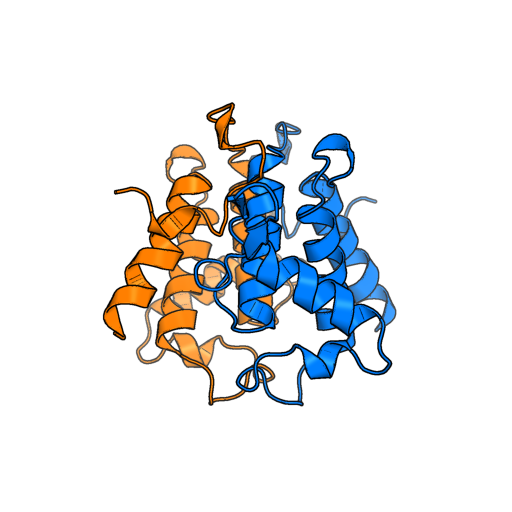1 78 ? 14.477 -7.621 -1.027 1 90 78 ASP A CA 1
ATOM 627 C C . ASP A 1 78 ? 15.773 -7.523 -0.238 1 90 78 ASP A C 1
ATOM 629 O O . ASP A 1 78 ? 15.773 -7.102 0.92 1 90 78 ASP A O 1
ATOM 633 N N . PRO A 1 79 ? 16.828 -7.816 -0.769 1 83.44 79 PRO A N 1
ATOM 634 C CA . PRO A 1 79 ? 18.109 -7.742 -0.072 1 83.44 79 PRO A CA 1
ATOM 635 C C . PRO A 1 79 ? 18.422 -6.344 0.451 1 83.44 79 PRO A C 1
ATOM 637 O O . PRO A 1 79 ? 19.156 -6.191 1.427 1 83.44 79 PRO A O 1
ATOM 640 N N . ALA A 1 80 ? 17.859 -5.406 -0.181 1 79.88 80 ALA A N 1
ATOM 641 C CA . ALA A 1 80 ? 18.094 -4.023 0.224 1 79.88 80 ALA A CA 1
ATOM 642 C C . ALA A 1 80 ? 17.406 -3.709 1.546 1 79.88 80 ALA A C 1
ATOM 644 O O . ALA A 1 80 ? 17.75 -2.74 2.223 1 79.88 80 ALA A O 1
ATOM 645 N N . ILE A 1 81 ? 16.297 -4.387 1.973 1 79.38 81 ILE A N 1
ATOM 646 C CA . ILE A 1 81 ? 15.57 -4.141 3.207 1 79.38 81 ILE A CA 1
ATOM 647 C C . ILE A 1 81 ? 16.359 -4.68 4.398 1 79.38 81 ILE A C 1
ATOM 649 O O . ILE A 1 81 ? 16.266 -4.148 5.504 1 79.38 81 ILE A O 1
ATOM 653 N N . GLY A 1 82 ? 17.531 -5.051 4.336 1 68.12 82 GLY A N 1
ATOM 654 C CA . GLY A 1 82 ? 18.438 -5.48 5.383 1 68.12 82 GLY A CA 1
ATOM 655 C C . GLY A 1 82 ? 17.875 -6.57 6.262 1 68.12 82 GLY A C 1
ATOM 656 O O . GLY A 1 82 ? 16.703 -6.941 6.121 1 68.12 82 GLY A O 1
ATOM 657 N N . THR A 1 83 ? 18.641 -7.129 7.105 1 66.62 83 THR A N 1
ATOM 658 C CA . THR A 1 83 ? 18.312 -8.234 7.996 1 66.62 83 THR A CA 1
ATOM 659 C C . THR A 1 83 ? 17.797 -7.723 9.336 1 66.62 83 THR A C 1
ATOM 661 O O . THR A 1 83 ? 17.281 -8.492 10.148 1 66.62 83 THR A O 1
ATOM 664 N N . SER A 1 84 ? 17.812 -6.453 9.562 1 71.56 84 SER A N 1
ATOM 665 C CA . SER A 1 84 ? 17.391 -5.918 10.859 1 71.56 84 SER A CA 1
ATOM 666 C C . SER A 1 84 ? 15.906 -5.578 10.859 1 71.56 84 SER A C 1
ATOM 668 O O . SER A 1 84 ? 15.383 -5.086 11.859 1 71.56 84 SER A O 1
ATOM 670 N N . CYS A 1 85 ? 15.273 -5.988 9.898 1 78.19 85 CYS A N 1
ATOM 671 C CA . CYS A 1 85 ? 13.859 -5.633 9.828 1 78.19 85 CYS A CA 1
ATOM 672 C C . CYS A 1 85 ? 13.023 -6.547 10.711 1 78.19 85 CYS A C 1
ATOM 674 O O . CYS A 1 85 ? 13.477 -7.625 11.102 1 78.19 85 CYS A O 1
ATOM 676 N N . ASP A 1 86 ? 11.961 -6.035 11.156 1 84.81 86 ASP A N 1
ATOM 677 C CA . ASP A 1 86 ? 11 -6.805 11.93 1 84.81 86 ASP A CA 1
ATOM 678 C C . ASP A 1 86 ? 10.312 -7.863 11.07 1 84.81 86 ASP A C 1
ATOM 680 O O . ASP A 1 86 ? 9.328 -7.57 10.391 1 84.81 86 ASP A O 1
ATOM 684 N N . LEU A 1 87 ? 10.773 -9.047 11.18 1 88.5 87 LEU A N 1
ATOM 685 C CA . LEU A 1 87 ? 10.289 -10.117 10.328 1 88.5 87 LEU A CA 1
ATOM 686 C C . LEU A 1 87 ? 8.82 -10.422 10.609 1 88.5 87 LEU A C 1
ATOM 688 O O . LEU A 1 87 ? 8.078 -10.828 9.711 1 88.5 87 LEU A O 1
ATOM 692 N N . SER A 1 88 ? 8.422 -10.211 11.883 1 89.25 88 SER A N 1
ATOM 693 C CA . SER A 1 88 ? 7.023 -10.43 12.227 1 89.25 88 SER A CA 1
ATOM 694 C C . SER A 1 88 ? 6.109 -9.453 11.5 1 89.25 88 SER A C 1
ATOM 696 O O . SER A 1 88 ? 5.027 -9.828 11.039 1 89.25 88 SER A O 1
ATOM 698 N N . LYS A 1 89 ? 6.586 -8.281 11.398 1 88.25 89 LYS A N 1
ATOM 699 C CA . LYS A 1 89 ? 5.824 -7.262 10.68 1 88.25 89 LYS A CA 1
ATOM 700 C C . LYS A 1 89 ? 5.762 -7.57 9.188 1 88.25 89 LYS A C 1
ATOM 702 O O . LYS A 1 89 ? 4.707 -7.438 8.562 1 88.25 89 LYS A O 1
ATOM 707 N N . MET A 1 90 ? 6.859 -8.008 8.664 1 91.19 90 MET A N 1
ATOM 708 C CA . MET A 1 90 ? 6.902 -8.359 7.246 1 91.19 90 MET A CA 1
ATOM 709 C C . MET A 1 90 ? 5.992 -9.547 6.953 1 91.19 90 MET A C 1
ATOM 711 O O . MET A 1 90 ? 5.332 -9.586 5.914 1 91.19 90 MET A O 1
ATOM 715 N N . ASP A 1 91 ? 6 -10.438 7.887 1 93.75 91 ASP A N 1
ATOM 716 C CA . ASP A 1 91 ? 5.145 -11.609 7.746 1 93.75 91 ASP A CA 1
ATOM 717 C C . ASP A 1 91 ? 3.682 -11.203 7.586 1 93.75 91 ASP A C 1
ATOM 719 O O . ASP A 1 91 ? 2.99 -11.695 6.691 1 93.75 91 ASP A O 1
ATOM 723 N N . ILE A 1 92 ? 3.262 -10.328 8.367 1 94.38 92 ILE A N 1
ATOM 724 C CA . ILE A 1 92 ? 1.872 -9.883 8.352 1 94.38 92 ILE A CA 1
ATOM 725 C C . ILE A 1 92 ? 1.598 -9.109 7.059 1 94.38 92 ILE A C 1
ATOM 727 O O . ILE A 1 92 ? 0.564 -9.312 6.418 1 94.38 92 ILE A O 1
ATOM 731 N N . LEU A 1 93 ? 2.504 -8.25 6.684 1 94.69 93 LEU A N 1
ATOM 732 C CA . LEU A 1 93 ? 2.338 -7.461 5.469 1 94.69 93 LEU A CA 1
ATOM 733 C C . LEU A 1 93 ? 2.16 -8.367 4.254 1 94.69 93 LEU A C 1
ATOM 735 O O . LEU A 1 93 ? 1.268 -8.141 3.432 1 94.69 93 LEU A O 1
ATOM 739 N N . VAL A 1 94 ? 2.943 -9.383 4.176 1 96.62 94 VAL A N 1
ATOM 740 C CA . VAL A 1 94 ? 2.893 -10.281 3.029 1 96.62 94 VAL A CA 1
ATOM 741 C C . VAL A 1 94 ? 1.605 -11.102 3.074 1 96.62 94 VAL A C 1
ATOM 743 O O . VAL A 1 94 ? 0.935 -11.273 2.053 1 96.62 94 VAL A O 1
ATOM 746 N N . ARG A 1 95 ? 1.251 -11.578 4.219 1 96.5 95 ARG A N 1
ATOM 747 C CA . ARG A 1 95 ? 0.027 -12.367 4.359 1 96.5 95 ARG A CA 1
ATOM 748 C C . ARG A 1 95 ? -1.194 -11.547 3.945 1 96.5 95 ARG A C 1
ATOM 750 O O . ARG A 1 95 ? -2.059 -12.039 3.217 1 96.5 95 ARG A O 1
ATOM 757 N N . VAL A 1 96 ? -1.252 -10.352 4.43 1 97.19 96 VAL A N 1
ATOM 758 C CA . VAL A 1 96 ? -2.361 -9.469 4.09 1 97.19 96 VAL A CA 1
ATOM 759 C C . VAL A 1 96 ? -2.355 -9.188 2.588 1 97.19 96 VAL A C 1
ATOM 761 O O . VAL A 1 96 ? -3.402 -9.227 1.938 1 97.19 96 VAL A O 1
ATOM 764 N N . ALA A 1 97 ? -1.169 -8.93 2.039 1 97.94 97 ALA A N 1
ATOM 765 C CA . ALA A 1 97 ? -1.055 -8.664 0.607 1 97.94 97 ALA A CA 1
ATOM 766 C C . ALA A 1 97 ? -1.559 -9.844 -0.214 1 97.94 97 ALA A C 1
ATOM 768 O O . ALA A 1 97 ? -2.264 -9.664 -1.21 1 97.94 97 ALA A O 1
ATOM 769 N N . LEU A 1 98 ? -1.217 -10.992 0.226 1 97.88 98 LEU A N 1
ATOM 770 C CA . LEU A 1 98 ? -1.646 -12.195 -0.488 1 97.88 98 LEU A CA 1
ATOM 771 C C . LEU A 1 98 ? -3.162 -12.344 -0.433 1 97.88 98 LEU A C 1
ATOM 773 O O . LEU A 1 98 ? -3.777 -12.812 -1.394 1 97.88 98 LEU A O 1
ATOM 777 N N . GLU A 1 99 ? -3.789 -11.961 0.662 1 98.06 99 GLU A N 1
ATOM 778 C CA . GLU A 1 99 ? -5.246 -11.961 0.743 1 98.06 99 GLU A CA 1
ATOM 779 C C . GLU A 1 99 ? -5.855 -10.945 -0.214 1 98.06 99 GLU A C 1
ATOM 781 O O . GLU A 1 99 ? -6.922 -11.18 -0.783 1 98.06 99 GLU A O 1
ATOM 786 N N . CYS A 1 100 ? -5.215 -9.852 -0.427 1 97.94 100 CYS A N 1
ATOM 787 C CA . CYS A 1 100 ? -5.695 -8.773 -1.281 1 97.94 100 CYS A CA 1
ATOM 788 C C . CYS A 1 100 ? -5.656 -9.18 -2.75 1 97.94 100 CYS A C 1
ATOM 790 O O . CYS A 1 100 ? -6.406 -8.641 -3.566 1 97.94 100 CYS A O 1
ATOM 792 N N . VAL A 1 101 ? -4.758 -10.133 -3.109 1 96.88 101 VAL A N 1
ATOM 793 C CA . VAL A 1 101 ? -4.56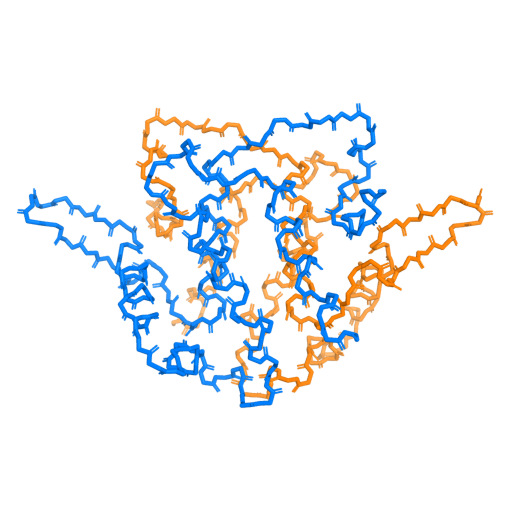2 -10.414 -4.527 1 96.88 101 VAL A CA 1
ATOM 794 C C . VAL A 1 101 ? -5.215 -11.75 -4.875 1 96.88 101 VAL A C 1
ATOM 796 O O . VAL A 1 101 ? -4.855 -12.383 -5.871 1 96.88 101 VAL A O 1
ATOM 799 N N . GLU A 1 102 ? -6.105 -12.172 -4.031 1 96.56 102 GLU A N 1
ATOM 800 C CA . GLU A 1 102 ? -6.867 -13.367 -4.379 1 96.56 102 GLU A CA 1
ATOM 801 C C . GLU A 1 102 ? -7.578 -13.195 -5.723 1 96.56 102 GLU A C 1
ATOM 803 O O . GLU A 1 102 ? -8.062 -12.109 -6.039 1 96.56 102 GLU A O 1
ATOM 808 N N . GLU A 1 103 ? -7.617 -14.211 -6.465 1 92.81 103 GLU A N 1
ATOM 809 C CA . GLU A 1 103 ? -8.25 -14.164 -7.777 1 92.81 103 GLU A CA 1
ATOM 810 C C . GLU A 1 103 ? -9.734 -13.828 -7.664 1 92.81 103 GLU A C 1
ATOM 812 O O . GLU A 1 103 ? -10.25 -13.016 -8.43 1 92.81 103 GLU A O 1
ATOM 817 N N . ASP A 1 104 ? -10.438 -14.438 -6.715 1 94.31 104 ASP A N 1
ATOM 818 C CA . ASP A 1 104 ? -11.844 -14.148 -6.457 1 94.31 104 ASP A CA 1
ATOM 819 C C . ASP A 1 104 ? -12 -12.844 -5.676 1 94.31 104 ASP A C 1
ATOM 821 O O . ASP A 1 104 ? -11.602 -12.758 -4.512 1 94.31 104 ASP A O 1
ATOM 825 N N . MET A 1 105 ? -12.555 -11.852 -6.277 1 93.69 105 MET A N 1
ATOM 826 C CA . MET A 1 105 ? -12.664 -10.531 -5.664 1 93.69 105 MET A CA 1
ATOM 827 C C . MET A 1 105 ? -13.555 -10.578 -4.43 1 93.69 105 MET A C 1
ATOM 829 O O . MET A 1 105 ? -13.414 -9.742 -3.529 1 93.69 105 MET A O 1
ATOM 833 N N . ASP A 1 106 ? -14.43 -11.547 -4.316 1 94.94 106 ASP A N 1
ATOM 834 C CA . ASP A 1 106 ? -15.398 -11.609 -3.225 1 94.94 106 ASP A CA 1
ATOM 835 C C . ASP A 1 106 ? -14.727 -12.016 -1.916 1 94.94 106 ASP A C 1
ATOM 837 O O . ASP A 1 106 ? -15.273 -11.797 -0.833 1 94.94 106 ASP A O 1
ATOM 841 N N . ILE A 1 107 ? -13.57 -12.641 -2.014 1 96.75 107 ILE A N 1
ATOM 842 C CA . ILE A 1 107 ? -12.906 -13.078 -0.79 1 96.75 107 ILE A CA 1
ATOM 843 C C . ILE A 1 107 ? -11.812 -12.086 -0.406 1 96.75 107 ILE A C 1
ATOM 845 O O . ILE A 1 107 ? -11.211 -12.203 0.663 1 96.75 107 ILE A O 1
ATOM 849 N N . ARG A 1 108 ? -11.523 -11.172 -1.237 1 97.06 108 ARG A N 1
ATOM 850 C CA . ARG A 1 108 ? -10.602 -10.102 -0.868 1 97.06 108 ARG A CA 1
ATOM 851 C C . ARG A 1 108 ? -11.164 -9.258 0.268 1 97.06 108 ARG A C 1
ATOM 853 O O . ARG A 1 108 ? -12.367 -9 0.319 1 97.06 108 ARG A O 1
ATOM 860 N N . PRO A 1 109 ? -10.352 -8.867 1.126 1 96.38 109 PRO A N 1
ATOM 861 C CA . PRO A 1 109 ? -10.828 -7.953 2.17 1 96.38 109 PRO A CA 1
ATOM 862 C C . PRO A 1 109 ? -11.156 -6.562 1.636 1 96.38 109 PRO A C 1
ATOM 864 O O . PRO A 1 109 ? -10.742 -6.211 0.527 1 96.38 109 PRO A O 1
ATOM 867 N N . ASN A 1 110 ? -11.984 -5.871 2.359 1 93.5 110 ASN A N 1
ATOM 868 C CA . ASN A 1 110 ? -12.086 -4.434 2.127 1 93.5 110 ASN A CA 1
ATOM 869 C C . ASN A 1 110 ? -10.977 -3.67 2.842 1 93.5 110 ASN A C 1
ATOM 871 O O . ASN A 1 110 ? -10.203 -4.254 3.607 1 93.5 110 ASN A O 1
ATOM 875 N N . MET A 1 111 ? -10.867 -2.381 2.531 1 92.5 111 MET A N 1
ATOM 876 C CA . MET A 1 111 ? -9.727 -1.629 3.057 1 92.5 111 MET A CA 1
ATOM 877 C C . MET A 1 111 ? -9.781 -1.552 4.578 1 92.5 111 MET A C 1
ATOM 879 O O . MET A 1 111 ? -8.75 -1.591 5.246 1 92.5 111 MET A O 1
ATOM 883 N N . SER A 1 112 ? -10.953 -1.448 5.129 1 88.06 112 SER A N 1
ATOM 884 C CA . SER A 1 112 ? -11.078 -1.449 6.582 1 88.06 112 SER A CA 1
ATOM 885 C C . SER A 1 112 ? -10.539 -2.742 7.184 1 88.06 112 SER A C 1
ATOM 887 O O . SER A 1 112 ? -9.875 -2.719 8.227 1 88.06 112 SER A O 1
ATOM 889 N N . GLN A 1 113 ? -10.789 -3.848 6.547 1 92.25 113 GLN A N 1
ATOM 890 C CA . GLN A 1 113 ? -10.289 -5.145 6.984 1 92.25 113 GLN A CA 1
ATOM 891 C C . GLN A 1 113 ? -8.773 -5.227 6.84 1 92.25 113 GLN A C 1
ATOM 893 O O . GLN A 1 113 ? -8.094 -5.777 7.707 1 92.25 113 GLN A O 1
ATOM 898 N N . VAL A 1 114 ? -8.258 -4.719 5.719 1 94.62 114 VAL A N 1
ATOM 899 C CA . VAL A 1 114 ? -6.816 -4.676 5.504 1 94.62 114 VAL A CA 1
ATOM 900 C C . VAL A 1 114 ? -6.145 -3.965 6.676 1 94.62 114 VAL A C 1
ATOM 902 O O . VAL A 1 114 ? -5.215 -4.5 7.285 1 94.62 114 VAL A O 1
ATOM 905 N N . VAL A 1 115 ? -6.676 -2.812 7.066 1 91.19 115 VAL A N 1
ATOM 906 C CA . VAL A 1 115 ? -6.098 -2.004 8.133 1 91.19 115 VAL A CA 1
ATOM 907 C C . VAL A 1 115 ? -6.203 -2.75 9.461 1 91.19 115 VAL A C 1
ATOM 909 O O . VAL A 1 115 ? -5.262 -2.75 10.258 1 91.19 115 VAL A O 1
ATOM 912 N N . GLU A 1 116 ? -7.258 -3.355 9.672 1 90.75 116 GLU A N 1
ATOM 913 C CA . GLU A 1 116 ? -7.457 -4.125 10.891 1 90.75 116 GLU A CA 1
ATOM 914 C C . GLU A 1 116 ? -6.438 -5.254 11.008 1 90.75 116 GLU A C 1
ATOM 916 O O . GLU A 1 116 ? -5.863 -5.473 12.078 1 90.75 116 GLU A O 1
ATOM 921 N N . MET A 1 117 ? -6.223 -5.93 9.977 1 92.12 117 MET A N 1
ATOM 922 C CA . MET A 1 117 ? -5.262 -7.031 9.961 1 92.12 117 MET A CA 1
ATOM 923 C C . MET A 1 117 ? -3.852 -6.523 10.242 1 92.12 117 MET A C 1
ATOM 925 O O . MET A 1 117 ? -3.072 -7.188 10.93 1 92.12 117 MET A O 1
ATOM 929 N N . LEU A 1 118 ? -3.564 -5.352 9.773 1 89.38 118 LEU A N 1
ATOM 930 C CA . LEU A 1 118 ? -2.234 -4.777 9.961 1 89.38 118 LEU A CA 1
ATOM 931 C C . LEU A 1 118 ? -2.033 -4.312 11.398 1 89.38 118 LEU A C 1
ATOM 933 O O . LEU A 1 118 ? -0.912 -4.328 11.906 1 89.38 118 LEU A O 1
ATOM 937 N N . GLN A 1 119 ? -3.088 -3.889 12.047 1 84.06 119 GLN A N 1
ATOM 938 C CA . GLN A 1 119 ? -3 -3.34 13.398 1 84.06 119 GLN A CA 1
ATOM 939 C C . GLN A 1 119 ? -3.033 -4.449 14.445 1 84.06 119 GLN A C 1
ATOM 941 O O . GLN A 1 119 ? -2.5 -4.289 15.547 1 84.06 119 GLN A O 1
ATOM 946 N N . ASN A 1 120 ? -3.889 -5.406 14.305 1 74.25 120 ASN A N 1
ATOM 947 C CA . ASN A 1 120 ? -4.027 -6.488 15.273 1 74.25 120 ASN A CA 1
ATOM 948 C C . ASN A 1 120 ? -2.689 -7.172 15.555 1 74.25 120 ASN A C 1
ATOM 950 O O . ASN A 1 120 ? -2.475 -7.711 16.641 1 74.25 120 ASN A O 1
ATOM 954 N N . ASN A 1 121 ? -1.786 -7.254 14.742 1 60.66 121 ASN A N 1
ATOM 955 C CA . ASN A 1 121 ? -0.536 -7.953 15.023 1 60.66 121 ASN A CA 1
ATOM 956 C C . ASN A 1 121 ? 0.491 -7.023 15.664 1 60.66 121 ASN A C 1
ATOM 958 O O . ASN A 1 121 ? 1.533 -7.48 16.141 1 60.66 121 ASN A O 1
ATOM 962 N N . GLU A 1 122 ? 0.359 -5.746 15.508 1 54.59 122 GLU A N 1
ATOM 963 C CA . GLU A 1 122 ? 1.234 -4.867 16.281 1 54.59 122 GLU A CA 1
ATOM 964 C C . GLU A 1 122 ? 1.005 -5.035 17.781 1 54.59 122 GLU A C 1
ATOM 966 O O . GLU A 1 122 ? 1.897 -4.762 18.578 1 54.59 122 GLU A O 1
ATOM 971 N N . ARG A 1 123 ? -0.111 -5.484 18.25 1 46.09 123 ARG A N 1
ATOM 972 C CA . ARG A 1 123 ? -0.38 -5.656 19.672 1 46.09 123 ARG A CA 1
ATOM 973 C C . ARG A 1 123 ? 0.394 -6.844 20.234 1 46.09 123 ARG A C 1
ATOM 975 O O . ARG A 1 123 ? 0.566 -6.957 21.453 1 46.09 123 ARG A O 1
ATOM 982 N N . VAL A 1 124 ? 0.76 -7.859 19.391 1 36.91 124 VAL A N 1
ATOM 983 C CA . VAL A 1 124 ? 1.398 -8.984 20.062 1 36.91 124 VAL A CA 1
ATOM 984 C C . VAL A 1 124 ? 2.793 -8.57 20.547 1 36.91 124 VAL A C 1
ATOM 986 O O . VAL A 1 124 ? 3.459 -9.328 21.25 1 36.91 124 VAL A O 1
ATOM 989 N N . VAL A 1 125 ? 3.447 -7.715 19.922 1 33.28 125 VAL A N 1
ATOM 990 C CA . VAL A 1 125 ? 4.777 -7.457 20.469 1 33.28 125 VAL A CA 1
ATOM 991 C C . VAL A 1 125 ? 4.668 -6.531 21.672 1 33.28 125 VAL A C 1
ATOM 993 O O . VAL A 1 125 ? 5.684 -6.113 22.234 1 33.28 125 VAL A O 1
ATOM 996 N N . GLU A 1 126 ? 3.566 -6 22.031 1 26.89 126 GLU A N 1
ATOM 997 C CA . GLU A 1 126 ? 3.617 -5.398 23.359 1 26.89 126 GLU A CA 1
ATOM 998 C C . GLU A 1 126 ? 3.582 -6.465 24.453 1 26.89 126 GLU A C 1
ATOM 1000 O O . GLU A 1 126 ? 2.791 -7.406 24.391 1 26.89 126 GLU A O 1
ATOM 1005 N N . MET B 1 1 ? 0.703 3.07 -25.406 1 25.06 1 MET B N 1
ATOM 1006 C CA . MET B 1 1 ? 0.379 1.724 -24.953 1 25.06 1 MET B CA 1
ATOM 1007 C C . MET B 1 1 ? 0.527 1.616 -23.438 1 25.06 1 MET B C 1
ATOM 1009 O O . MET B 1 1 ? 1.521 2.074 -22.859 1 25.06 1 MET B O 1
ATOM 1013 N N . ILE B 1 2 ? -0.571 1.654 -22.547 1 37.72 2 ILE B N 1
ATOM 1014 C CA . ILE B 1 2 ? -0.982 1.504 -21.156 1 37.72 2 ILE B CA 1
ATOM 1015 C C . ILE B 1 2 ? -0.267 0.307 -20.547 1 37.72 2 ILE B C 1
ATOM 1017 O O . ILE B 1 2 ? -0.913 -0.627 -20.062 1 37.72 2 ILE B O 1
ATOM 1021 N N . ARG B 1 3 ? 0.726 -0.19 -21.188 1 48.53 3 ARG B N 1
ATOM 1022 C CA . ARG B 1 3 ? 1.371 -1.493 -21.062 1 48.53 3 ARG B CA 1
ATOM 1023 C C . ARG B 1 3 ? 2.029 -1.652 -19.688 1 48.53 3 ARG B C 1
ATOM 1025 O O . ARG B 1 3 ? 2.029 -2.744 -19.125 1 48.53 3 ARG B O 1
ATOM 1032 N N . GLY B 1 4 ? 2.393 -0.508 -19.094 1 61.31 4 GLY B N 1
ATOM 1033 C CA . GLY B 1 4 ? 3.279 -0.656 -17.953 1 61.31 4 GLY B CA 1
ATOM 1034 C C . GLY B 1 4 ? 2.539 -0.927 -16.656 1 61.31 4 GLY B C 1
ATOM 1035 O O . GLY B 1 4 ? 3.104 -1.496 -15.711 1 61.31 4 GLY B O 1
ATOM 1036 N N . THR B 1 5 ? 1.104 -0.778 -16.734 1 71.44 5 THR B N 1
ATOM 1037 C CA . THR B 1 5 ? 0.363 -0.878 -15.477 1 71.44 5 THR B CA 1
ATOM 1038 C C . THR B 1 5 ? -0.312 -2.24 -15.359 1 71.44 5 THR B C 1
ATOM 1040 O O . THR B 1 5 ? -0.765 -2.621 -14.273 1 71.44 5 THR B O 1
ATOM 1043 N N . ARG B 1 6 ? -0.217 -3.098 -16.312 1 80.25 6 ARG B N 1
ATOM 1044 C CA . ARG B 1 6 ? -0.988 -4.336 -16.312 1 80.25 6 ARG B CA 1
ATOM 1045 C C . ARG B 1 6 ? -0.538 -5.25 -15.172 1 80.25 6 ARG B C 1
ATOM 1047 O O . ARG B 1 6 ? -1.336 -6.02 -14.633 1 80.25 6 ARG B O 1
ATOM 1054 N N . GLY B 1 7 ? 0.625 -5.113 -14.805 1 88.25 7 GLY B N 1
ATOM 1055 C CA . GLY B 1 7 ? 1.175 -5.926 -13.734 1 88.25 7 GLY B CA 1
ATOM 1056 C C . GLY B 1 7 ? 0.554 -5.629 -12.383 1 88.25 7 GLY B C 1
ATOM 1057 O O . GLY B 1 7 ? 0.763 -6.371 -11.422 1 88.25 7 GLY B O 1
ATOM 1058 N N . TYR B 1 8 ? -0.309 -4.617 -12.352 1 91.25 8 TYR B N 1
ATOM 1059 C CA . TYR B 1 8 ? -0.868 -4.191 -11.07 1 91.25 8 TYR B CA 1
ATOM 1060 C C . TYR B 1 8 ? -2.385 -4.34 -11.062 1 91.25 8 TYR B C 1
ATOM 1062 O O . TYR B 1 8 ? -3.027 -4.145 -10.023 1 91.25 8 TYR B O 1
ATOM 1070 N N . MET B 1 9 ? -2.857 -4.734 -12.156 1 88.12 9 MET B N 1
ATOM 1071 C CA . MET B 1 9 ? -4.309 -4.746 -12.305 1 88.12 9 MET B CA 1
ATOM 1072 C C . MET B 1 9 ? -4.887 -6.102 -11.914 1 88.12 9 MET B C 1
ATOM 1074 O O . MET B 1 9 ? -4.266 -7.141 -12.164 1 88.12 9 MET B O 1
ATOM 1078 N N . ALA B 1 10 ? -6.098 -5.984 -11.367 1 90.19 10 ALA B N 1
ATOM 1079 C CA . ALA B 1 10 ? -6.844 -7.199 -11.047 1 90.19 10 ALA B CA 1
ATOM 1080 C C . ALA B 1 10 ? -7.266 -7.938 -12.312 1 90.19 10 ALA B C 1
ATOM 1082 O O . ALA B 1 10 ? -7.391 -7.328 -13.383 1 90.19 10 ALA B O 1
ATOM 1083 N N . PRO B 1 11 ? -7.398 -9.227 -12.133 1 86.12 11 PRO B N 1
ATOM 1084 C CA . PRO B 1 11 ? -7.809 -10.008 -13.305 1 86.12 11 PRO B CA 1
ATOM 1085 C C . PRO B 1 11 ? -9.094 -9.492 -13.938 1 86.12 11 PRO B C 1
ATOM 1087 O O . PRO B 1 11 ? -9.266 -9.578 -15.156 1 86.12 11 PRO B O 1
ATOM 1090 N N . GLU B 1 12 ? -10.031 -9.016 -13.172 1 85.06 12 GLU B N 1
ATOM 1091 C CA . GLU B 1 12 ? -11.336 -8.57 -13.664 1 85.06 12 GLU B CA 1
ATOM 1092 C C . GLU B 1 12 ? -11.266 -7.137 -14.195 1 85.06 12 GLU B C 1
ATOM 1094 O O . GLU B 1 12 ? -12.258 -6.598 -14.68 1 85.06 12 GLU B O 1
ATOM 1099 N N . TRP B 1 13 ? -10.156 -6.496 -14.039 1 78.12 13 TRP B N 1
ATOM 1100 C CA . TRP B 1 13 ? -10.023 -5.102 -14.453 1 78.12 13 TRP B CA 1
ATOM 1101 C C . TRP B 1 13 ? -10.398 -4.93 -15.914 1 78.12 13 TRP B C 1
ATOM 1103 O O . TRP B 1 13 ? -10.906 -3.877 -16.312 1 78.12 13 TRP B O 1
ATOM 1113 N N . ILE B 1 14 ? -10.156 -5.953 -16.703 1 66 14 ILE B N 1
ATOM 1114 C CA . ILE B 1 14 ? -10.422 -5.883 -18.141 1 66 14 ILE B CA 1
ATOM 1115 C C . ILE B 1 14 ? -11.914 -5.664 -18.375 1 66 14 ILE B C 1
ATOM 1117 O O . ILE B 1 14 ? -12.312 -5.102 -19.406 1 66 14 ILE B O 1
ATOM 1121 N N . PHE B 1 15 ? -12.664 -6.094 -17.484 1 60.91 15 PHE B N 1
ATOM 1122 C CA . PHE B 1 15 ? -14.102 -6.086 -17.719 1 60.91 15 PHE B CA 1
ATOM 1123 C C . PHE B 1 15 ? -14.727 -4.781 -17.234 1 60.91 15 PHE B C 1
ATOM 1125 O O . PHE B 1 15 ? -15.914 -4.531 -17.469 1 60.91 15 PHE B O 1
ATOM 1132 N N . HIS B 1 16 ? -14.023 -3.949 -16.344 1 60.53 16 HIS B N 1
ATOM 1133 C CA . HIS B 1 16 ? -14.75 -2.793 -15.836 1 60.53 16 HIS B CA 1
ATOM 1134 C C . HIS B 1 16 ? -13.797 -1.752 -15.25 1 60.53 16 HIS B C 1
ATOM 1136 O O . HIS B 1 16 ? -12.656 -2.074 -14.906 1 60.53 16 HIS B O 1
ATOM 1142 N N . LEU B 1 17 ? -14.086 -0.462 -15.664 1 58.44 17 LEU B N 1
ATOM 1143 C CA . LEU B 1 17 ? -13.359 0.624 -15.008 1 58.44 17 LEU B CA 1
ATOM 1144 C C . LEU B 1 17 ? -13.852 0.824 -13.578 1 58.44 17 LEU B C 1
ATOM 1146 O O . LEU B 1 17 ? -14.883 1.462 -13.359 1 58.44 17 LEU B O 1
ATOM 1150 N N . PRO B 1 18 ? -13.469 -0.043 -12.633 1 63 18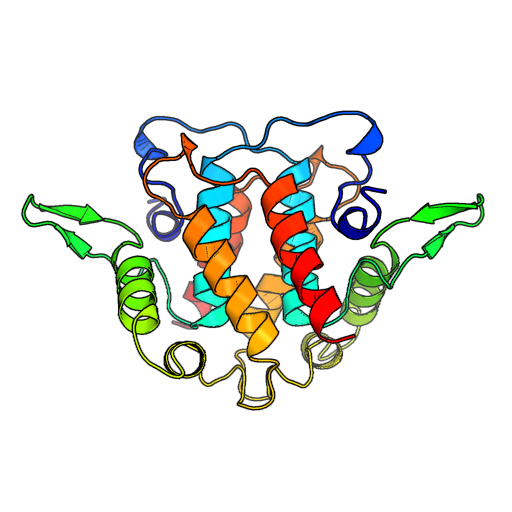 PRO B N 1
ATOM 1151 C CA . PRO B 1 18 ? -14.109 0.112 -11.328 1 63 18 PRO B CA 1
ATOM 1152 C C . PRO B 1 18 ? -13.844 1.477 -10.695 1 63 18 PRO B C 1
ATOM 1154 O O . PRO B 1 18 ? -12.906 2.172 -11.094 1 63 18 PRO B O 1
ATOM 1157 N N . ILE B 1 19 ? -14.836 2.082 -10.133 1 79 19 ILE B N 1
ATOM 1158 C CA . ILE B 1 19 ? -14.797 3.279 -9.305 1 79 19 ILE B CA 1
ATOM 1159 C C . ILE B 1 19 ? -13.781 3.098 -8.18 1 79 19 ILE B C 1
ATOM 1161 O O . ILE B 1 19 ? -13.742 2.049 -7.535 1 79 19 ILE B O 1
ATOM 1165 N N . THR B 1 20 ? -12.828 4.023 -8.141 1 88.44 20 THR B N 1
ATOM 1166 C CA . THR B 1 20 ? -11.852 4.059 -7.055 1 88.44 20 THR B CA 1
ATOM 1167 C C . THR B 1 20 ? -12.445 4.727 -5.816 1 88.44 20 THR B C 1
ATOM 1169 O O . THR B 1 20 ? -13.141 5.734 -5.922 1 88.44 20 THR B O 1
ATOM 1172 N N . SER B 1 21 ? -12.242 4.16 -4.707 1 91.12 21 SER B N 1
ATOM 1173 C CA . SER B 1 21 ? -12.602 4.766 -3.43 1 91.12 21 SER B CA 1
ATOM 1174 C C . SER B 1 21 ? -11.492 5.672 -2.912 1 91.12 21 SER B C 1
ATOM 1176 O O . SER B 1 21 ? -10.414 5.191 -2.543 1 91.12 21 SER B O 1
ATOM 1178 N N . LYS B 1 22 ? -11.781 6.898 -2.787 1 92.94 22 LYS B N 1
ATOM 1179 C CA . LYS B 1 22 ? -10.773 7.867 -2.377 1 92.94 22 LYS B CA 1
ATOM 1180 C C . LYS B 1 22 ? -10.398 7.684 -0.907 1 92.94 22 LYS B C 1
ATOM 1182 O O . LYS B 1 22 ? -9.289 8.023 -0.495 1 92.94 22 LYS B O 1
ATOM 1187 N N . VAL B 1 23 ? -11.289 7.133 -0.151 1 92.19 23 VAL B N 1
ATOM 1188 C CA . VAL B 1 23 ? -10.977 6.84 1.244 1 92.19 23 VAL B CA 1
ATOM 1189 C C . VAL B 1 23 ? -9.969 5.695 1.319 1 92.19 23 VAL B C 1
ATOM 1191 O O . VAL B 1 23 ? -9.094 5.688 2.188 1 92.19 23 VAL B O 1
ATOM 1194 N N . ASP B 1 24 ? -10.055 4.746 0.375 1 93.38 24 ASP B N 1
ATOM 1195 C CA . ASP B 1 24 ? -9.094 3.65 0.305 1 93.38 24 ASP B CA 1
ATOM 1196 C C . ASP B 1 24 ? -7.727 4.148 -0.156 1 93.38 24 ASP B C 1
ATOM 1198 O O . ASP B 1 24 ? -6.695 3.672 0.318 1 93.38 24 ASP B O 1
ATOM 1202 N N . ILE B 1 25 ? -7.773 5.094 -1.04 1 95.69 25 ILE B N 1
ATOM 1203 C CA . ILE B 1 25 ? -6.535 5.68 -1.535 1 95.69 25 ILE B CA 1
ATOM 1204 C C . ILE B 1 25 ? -5.781 6.336 -0.383 1 95.69 25 ILE B C 1
ATOM 1206 O O . ILE B 1 25 ? -4.562 6.184 -0.264 1 95.69 25 ILE B O 1
ATOM 1210 N N . TYR B 1 26 ? -6.531 7.031 0.449 1 95.06 26 TYR B N 1
ATOM 1211 C CA . TYR B 1 26 ? -5.941 7.656 1.626 1 95.06 26 TYR B CA 1
ATOM 1212 C C . TYR B 1 26 ? -5.281 6.617 2.523 1 95.06 26 TYR B C 1
ATOM 1214 O O . TYR B 1 26 ? -4.113 6.758 2.893 1 95.06 26 TYR B O 1
ATOM 1222 N N . SER B 1 27 ? -5.988 5.551 2.834 1 93.69 27 SER B N 1
ATOM 1223 C CA . SER B 1 27 ? -5.477 4.484 3.689 1 93.69 27 SER B CA 1
ATOM 1224 C C . SER B 1 27 ? -4.223 3.854 3.096 1 93.69 27 SER B C 1
ATOM 1226 O O . SER B 1 27 ? -3.266 3.564 3.816 1 93.69 27 SER B O 1
ATOM 1228 N N . TYR B 1 28 ? -4.305 3.758 1.818 1 94.81 28 TYR B N 1
ATOM 1229 C CA . TYR B 1 28 ? -3.143 3.24 1.106 1 94.81 28 TYR B CA 1
ATOM 1230 C C . TYR B 1 28 ? -1.92 4.121 1.346 1 94.81 28 TYR B C 1
ATOM 1232 O O . TYR B 1 28 ? -0.842 3.619 1.677 1 94.81 28 TYR B O 1
ATOM 1240 N N . GLY B 1 29 ? -2.068 5.348 1.151 1 97.38 29 GLY B N 1
ATOM 1241 C CA . GLY B 1 29 ? -0.97 6.273 1.379 1 97.38 29 GLY B CA 1
ATOM 1242 C C . GLY B 1 29 ? -0.392 6.18 2.779 1 97.38 29 GLY B C 1
ATOM 1243 O O . GLY B 1 29 ? 0.828 6.168 2.953 1 97.38 29 GLY B O 1
ATOM 1244 N N . ILE B 1 30 ? -1.254 6.074 3.732 1 95.94 30 ILE B N 1
ATOM 1245 C CA . ILE B 1 30 ? -0.826 6 5.125 1 95.94 30 ILE B CA 1
ATOM 1246 C C . ILE B 1 30 ? -0.022 4.719 5.352 1 95.94 30 ILE B C 1
ATOM 1248 O O . ILE B 1 30 ? 1.025 4.746 6 1 95.94 30 ILE B O 1
ATOM 1252 N N . VAL B 1 31 ? -0.453 3.607 4.785 1 94.31 31 VAL B N 1
ATOM 1253 C CA . VAL B 1 31 ? 0.241 2.332 4.945 1 94.31 31 VAL B CA 1
ATOM 1254 C C . VAL B 1 31 ? 1.632 2.42 4.324 1 94.31 31 VAL B C 1
ATOM 1256 O O . VAL B 1 31 ? 2.609 1.943 4.902 1 94.31 31 VAL B O 1
ATOM 1259 N N . VAL B 1 32 ? 1.735 3.016 3.186 1 96.06 32 VAL B N 1
ATOM 1260 C CA . VAL B 1 32 ? 3.018 3.15 2.5 1 96.06 32 VAL B CA 1
ATOM 1261 C C . VAL B 1 32 ? 3.963 4.004 3.34 1 96.06 32 VAL B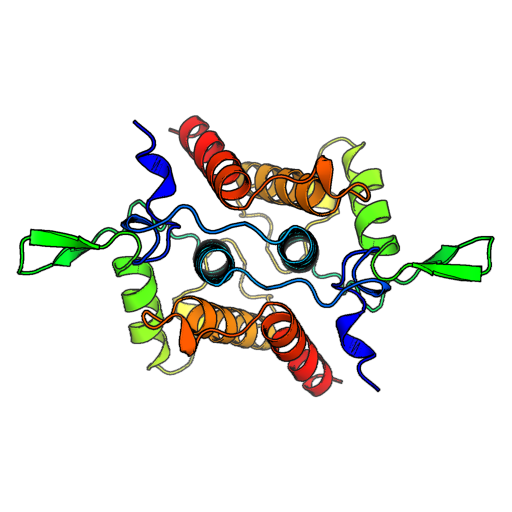 C 1
ATOM 1263 O O . VAL B 1 32 ? 5.125 3.639 3.547 1 96.06 32 VAL B O 1
ATOM 1266 N N . LEU B 1 33 ? 3.479 5.125 3.859 1 96.31 33 LEU B N 1
ATOM 1267 C CA . LEU B 1 33 ? 4.305 5.977 4.707 1 96.31 33 LEU B CA 1
ATOM 1268 C C . LEU B 1 33 ? 4.773 5.223 5.945 1 96.31 33 LEU B C 1
ATOM 1270 O O . LEU B 1 33 ? 5.934 5.34 6.348 1 96.31 33 LEU B O 1
ATOM 1274 N N . GLU B 1 34 ? 3.895 4.473 6.484 1 93.12 34 GLU B N 1
ATOM 1275 C CA . GLU B 1 34 ? 4.242 3.658 7.645 1 93.12 34 GLU B CA 1
ATOM 1276 C C . GLU B 1 34 ? 5.34 2.654 7.305 1 93.12 34 GLU B C 1
ATOM 1278 O O . GLU B 1 34 ? 6.309 2.512 8.055 1 93.12 34 GLU B O 1
ATOM 1283 N N . MET B 1 35 ? 5.199 2.014 6.156 1 91.44 35 MET B N 1
ATOM 1284 C CA . MET B 1 35 ? 6.148 0.989 5.742 1 91.44 35 MET B CA 1
ATOM 1285 C C . MET B 1 35 ? 7.527 1.594 5.496 1 91.44 35 MET B C 1
ATOM 1287 O O . MET B 1 35 ? 8.547 0.992 5.84 1 91.44 35 MET B O 1
ATOM 1291 N N . ILE B 1 36 ? 7.559 2.738 4.98 1 92.69 36 ILE B N 1
ATOM 1292 C CA . ILE B 1 36 ? 8.82 3.371 4.602 1 92.69 36 ILE B CA 1
ATOM 1293 C C . ILE B 1 36 ? 9.484 3.982 5.832 1 92.69 36 ILE B C 1
ATOM 1295 O O . ILE B 1 36 ? 10.695 3.877 6.008 1 92.69 36 ILE B O 1
ATOM 1299 N N . THR B 1 37 ? 8.727 4.555 6.723 1 93.12 37 THR B N 1
ATOM 1300 C CA . THR B 1 37 ? 9.273 5.305 7.848 1 93.12 37 THR B CA 1
ATOM 1301 C C . THR B 1 37 ? 9.422 4.41 9.078 1 93.12 37 THR B C 1
ATOM 1303 O O . THR B 1 37 ? 10.195 4.715 9.984 1 93.12 37 THR B O 1
ATOM 1306 N N . GLY B 1 38 ? 8.57 3.41 9.133 1 89.38 38 GLY B N 1
ATOM 1307 C CA . GLY B 1 38 ? 8.531 2.572 10.32 1 89.38 38 GLY B CA 1
ATOM 1308 C C . GLY B 1 38 ? 7.746 3.193 11.461 1 89.38 38 GLY B C 1
ATOM 1309 O O . GLY B 1 38 ? 7.699 2.639 12.562 1 89.38 38 GLY B O 1
ATOM 1310 N N . LYS B 1 39 ? 7.172 4.309 11.203 1 90.25 39 LYS B N 1
ATOM 1311 C CA . LYS B 1 39 ? 6.426 5.012 12.242 1 90.25 39 LYS B CA 1
ATOM 1312 C C . LYS B 1 39 ? 4.945 4.645 12.195 1 90.25 39 LYS B C 1
ATOM 1314 O O . LYS B 1 39 ? 4.34 4.605 11.125 1 90.25 39 LYS B O 1
ATOM 1319 N N . ASN B 1 40 ? 4.383 4.434 13.32 1 87.12 40 ASN B N 1
ATOM 1320 C CA . ASN B 1 40 ? 2.982 4.047 13.453 1 87.12 40 ASN B CA 1
ATOM 1321 C C . ASN B 1 40 ? 2.057 5.258 13.391 1 87.12 40 ASN B C 1
ATOM 1323 O O . ASN B 1 40 ? 2.143 6.156 14.227 1 87.12 40 ASN B O 1
ATOM 1327 N N . PRO B 1 41 ? 1.146 5.254 12.445 1 89.56 41 PRO B N 1
ATOM 1328 C CA . PRO B 1 41 ? 0.277 6.422 12.289 1 89.56 41 PRO B CA 1
ATOM 1329 C C . PRO B 1 41 ? -0.677 6.609 13.469 1 89.56 41 PRO B C 1
ATOM 1331 O O . PRO B 1 41 ? -1.193 7.707 13.68 1 89.56 41 PRO B O 1
ATOM 1334 N N . THR B 1 42 ? -0.97 5.566 14.211 1 82.5 42 THR B N 1
ATOM 1335 C CA . THR B 1 42 ? -1.923 5.656 15.312 1 82.5 42 THR B CA 1
ATOM 1336 C C . THR B 1 42 ? -1.268 6.27 16.547 1 82.5 42 THR B C 1
ATOM 1338 O O . THR B 1 42 ? -1.958 6.719 17.469 1 82.5 42 THR B O 1
ATOM 1341 N N . LEU B 1 43 ? -0.041 6.148 16.578 1 75.81 43 LEU B N 1
ATOM 1342 C CA . LEU B 1 43 ? 0.681 6.668 17.734 1 75.81 43 LEU B CA 1
ATOM 1343 C C . LEU B 1 43 ? 1.097 8.117 17.516 1 75.81 43 LEU B C 1
ATOM 1345 O O . LEU B 1 43 ? 1.548 8.789 18.438 1 75.81 43 LEU B O 1
ATOM 1349 N N . MET B 1 44 ? 0.86 8.578 16.375 1 69.25 44 MET B N 1
ATOM 1350 C CA . MET B 1 44 ? 1.302 9.93 16.031 1 69.25 44 MET B CA 1
ATOM 1351 C C . MET B 1 44 ? 0.11 10.859 15.852 1 69.25 44 MET B C 1
ATOM 1353 O O . MET B 1 44 ? -0.031 11.492 14.805 1 69.25 44 MET B O 1
ATOM 1357 N N . ASN B 1 45 ? -0.734 10.906 16.875 1 68.19 45 ASN B N 1
ATOM 1358 C CA . ASN B 1 45 ? -1.907 11.773 16.828 1 68.19 45 ASN B CA 1
ATOM 1359 C C . ASN B 1 45 ? -1.565 13.203 17.234 1 68.19 45 ASN B C 1
ATOM 1361 O O . ASN B 1 45 ? -0.641 13.422 18.031 1 68.19 45 ASN B O 1
ATOM 1365 N N . 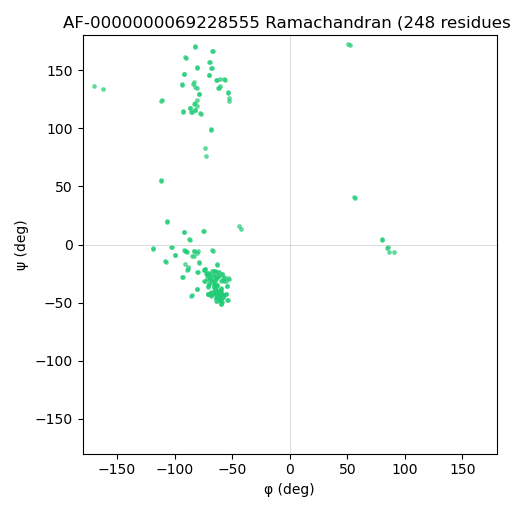ILE B 1 46 ? -2.182 14.102 16.484 1 69.31 46 ILE B N 1
ATOM 1366 C CA . ILE B 1 46 ? -2.008 15.508 16.812 1 69.31 46 ILE B CA 1
ATOM 1367 C C . ILE B 1 46 ? -3.324 16.078 17.328 1 69.31 46 ILE B C 1
ATOM 1369 O O . ILE B 1 46 ? -4.395 15.766 16.812 1 69.31 46 ILE B O 1
ATOM 1373 N N . GLU B 1 47 ? -3.115 16.578 18.484 1 71 47 GLU B N 1
ATOM 1374 C CA . GLU B 1 47 ? -4.266 17.344 18.984 1 71 47 GLU B CA 1
ATOM 1375 C C . GLU B 1 47 ? -4.238 18.781 18.469 1 71 47 GLU B C 1
ATOM 1377 O O . GLU B 1 47 ? -3.238 19.484 18.625 1 71 47 GLU B O 1
ATOM 1382 N N . GLY B 1 48 ? -5.25 19.031 17.641 1 64.56 48 GLY B N 1
ATOM 1383 C CA . GLY B 1 48 ? -5.328 20.391 17.141 1 64.56 48 GLY B CA 1
ATOM 1384 C C . GLY B 1 48 ? -5.668 21.406 18.234 1 64.56 48 GLY B C 1
ATOM 1385 O O . GLY B 1 48 ? -5.98 21.031 19.359 1 64.56 48 GLY B O 1
ATOM 1386 N N . GLU B 1 49 ? -5.488 22.719 17.922 1 70.31 49 GLU B N 1
ATOM 1387 C CA . GLU B 1 49 ? -5.812 23.812 18.828 1 70.31 49 GLU B CA 1
ATOM 1388 C C . GLU B 1 49 ? -7.277 23.766 19.25 1 70.31 49 GLU B C 1
ATOM 1390 O O . GLU B 1 49 ? -7.617 24.156 20.375 1 70.31 49 GLU B O 1
ATOM 1395 N N . ASP B 1 50 ? -8.023 23.234 18.375 1 71 50 ASP B N 1
ATOM 1396 C CA . ASP B 1 50 ? -9.453 23.172 18.641 1 71 50 ASP B CA 1
ATOM 1397 C C . ASP B 1 50 ? -9.82 21.922 19.438 1 71 50 ASP B C 1
ATOM 1399 O O . ASP B 1 50 ? -10.992 21.703 19.75 1 71 50 ASP B O 1
ATOM 1403 N N . GLY B 1 51 ? -8.836 21.234 19.781 1 68.25 51 GLY B N 1
ATOM 1404 C CA . GLY B 1 51 ? -9.078 20.031 20.562 1 68.25 51 GLY B CA 1
ATOM 1405 C C . GLY B 1 51 ? -9.398 18.828 19.688 1 68.25 51 GLY B C 1
ATOM 1406 O O . GLY B 1 51 ? -9.648 17.734 20.203 1 68.25 51 GLY B O 1
ATOM 1407 N N . GLU B 1 52 ? -9.422 19.188 18.438 1 69.25 52 GLU B N 1
ATOM 1408 C CA . GLU B 1 52 ? -9.75 18.078 17.547 1 69.25 52 GLU B CA 1
ATOM 1409 C C . GLU B 1 52 ? -8.539 17.188 17.312 1 69.25 52 GLU B C 1
ATOM 1411 O O . GLU B 1 52 ? -7.414 17.672 17.172 1 69.25 52 GLU B O 1
ATOM 1416 N N . MET B 1 53 ? -8.805 15.844 17.531 1 69.5 53 MET B N 1
ATOM 1417 C CA . MET B 1 53 ? -7.723 14.883 17.312 1 69.5 53 MET B CA 1
ATOM 1418 C C . MET B 1 53 ? -7.59 14.523 15.836 1 69.5 53 MET B C 1
ATOM 1420 O O . MET B 1 53 ? -8.586 14.25 15.172 1 69.5 53 MET B O 1
ATOM 1424 N N . THR B 1 54 ? -6.465 14.883 15.305 1 72.25 54 THR B N 1
ATOM 1425 C CA . THR B 1 54 ? -6.152 14.406 13.961 1 72.25 54 THR B CA 1
ATOM 1426 C C . THR B 1 54 ? -5.34 13.117 14.023 1 72.25 54 THR B C 1
ATOM 1428 O O . THR B 1 54 ? -4.246 13.086 14.586 1 72.25 54 THR B O 1
ATOM 1431 N N . TYR B 1 55 ? -6.145 12.148 13.477 1 76.69 55 TYR B N 1
ATOM 1432 C CA . TYR B 1 55 ? -5.488 10.844 13.469 1 76.69 55 TYR B CA 1
ATOM 1433 C C . TYR B 1 55 ? -4.523 10.727 12.289 1 76.69 55 TYR B C 1
ATOM 1435 O O . TYR B 1 55 ? -4.734 11.344 11.242 1 76.69 55 TYR B O 1
ATOM 1443 N N . ASN B 1 56 ? -3.268 10.438 12.469 1 77.56 56 ASN B N 1
ATOM 1444 C CA . ASN B 1 56 ? -2.236 10.234 11.453 1 77.56 56 ASN B CA 1
ATOM 1445 C C . ASN B 1 56 ? -1.601 11.555 11.031 1 77.56 56 ASN B C 1
ATOM 1447 O O . ASN B 1 56 ? -0.667 11.57 10.227 1 77.56 56 ASN B O 1
ATOM 1451 N N . GLY B 1 57 ? -2.145 12.695 11.523 1 84.19 57 GLY B N 1
ATOM 1452 C CA . GLY B 1 57 ? -1.67 14.008 11.109 1 84.19 57 GLY B CA 1
ATOM 1453 C C . GLY B 1 57 ? -0.201 14.234 11.414 1 84.19 57 GLY B C 1
ATOM 1454 O O . GLY B 1 57 ? 0.504 14.891 10.648 1 84.19 57 GLY B O 1
ATOM 1455 N N . SER B 1 58 ? 0.172 13.641 12.422 1 87.94 58 SER B N 1
ATOM 1456 C CA . SER B 1 58 ? 1.559 13.836 12.828 1 87.94 58 SER B CA 1
ATOM 1457 C C . SER B 1 58 ? 2.523 13.164 11.852 1 87.94 58 SER B C 1
ATOM 1459 O O . SER B 1 58 ? 3.557 13.742 11.508 1 87.94 58 SER B O 1
ATOM 1461 N N . LEU B 1 59 ? 2.215 11.977 11.414 1 93.69 59 LEU B N 1
ATOM 1462 C CA . LEU B 1 59 ? 3.074 11.281 10.469 1 93.69 59 LEU B CA 1
ATOM 1463 C C . LEU B 1 59 ? 3.17 12.047 9.156 1 93.69 59 LEU B C 1
ATOM 1465 O O . LEU B 1 59 ? 4.27 12.289 8.648 1 93.69 59 LEU B O 1
ATOM 1469 N N . ILE B 1 60 ? 2.043 12.469 8.68 1 95.44 60 ILE B N 1
ATOM 1470 C CA . ILE B 1 60 ? 1.981 13.18 7.406 1 95.44 60 ILE B CA 1
ATOM 1471 C C . ILE B 1 60 ? 2.762 14.484 7.508 1 95.44 60 ILE B C 1
ATOM 1473 O O . ILE B 1 60 ? 3.6 14.781 6.652 1 95.44 60 ILE B O 1
ATOM 1477 N N . SER B 1 61 ? 2.484 15.211 8.555 1 94.38 61 SER B N 1
ATOM 1478 C CA . SER B 1 61 ? 3.143 16.5 8.758 1 94.38 61 SER B CA 1
ATOM 1479 C C . SER B 1 61 ? 4.652 16.344 8.891 1 94.38 61 SER B C 1
ATOM 1481 O O . SER B 1 61 ? 5.418 17.109 8.32 1 94.38 61 SER B O 1
ATOM 1483 N N . TRP B 1 62 ? 5.027 15.367 9.625 1 94.88 62 TRP B N 1
ATOM 1484 C CA . TRP B 1 62 ? 6.449 15.109 9.828 1 94.88 62 TRP B CA 1
ATOM 1485 C C . TRP B 1 62 ? 7.145 14.82 8.5 1 94.88 62 TRP B C 1
ATOM 1487 O O . TRP B 1 62 ? 8.195 15.391 8.211 1 94.88 62 TRP B O 1
ATOM 1497 N N . VAL B 1 63 ? 6.605 13.961 7.676 1 96.62 63 VAL B N 1
ATOM 1498 C CA . VAL B 1 63 ? 7.199 13.602 6.391 1 96.62 63 VAL B CA 1
ATOM 1499 C C . VAL B 1 63 ? 7.25 14.828 5.484 1 96.62 63 VAL B C 1
ATOM 1501 O O . VAL B 1 63 ? 8.258 15.062 4.812 1 96.62 63 VAL B O 1
ATOM 1504 N N . ARG B 1 64 ? 6.23 15.602 5.477 1 96.25 64 ARG B N 1
ATOM 1505 C CA . ARG B 1 64 ? 6.184 16.797 4.641 1 96.25 64 ARG B CA 1
ATOM 1506 C C . ARG B 1 64 ? 7.25 17.797 5.066 1 96.25 64 ARG B C 1
ATOM 1508 O O . ARG B 1 64 ? 7.848 18.469 4.223 1 96.25 64 ARG B O 1
ATOM 1515 N N . GLU B 1 65 ? 7.379 17.906 6.328 1 95.5 65 GLU B N 1
ATOM 1516 C CA . GLU B 1 65 ? 8.406 18.797 6.848 1 95.5 65 GLU B CA 1
ATOM 1517 C C . GLU B 1 65 ? 9.805 18.344 6.426 1 95.5 65 GLU B C 1
ATOM 1519 O O . GLU B 1 65 ? 10.609 19.156 5.969 1 95.5 65 GLU B O 1
ATOM 1524 N N . LYS B 1 66 ? 10.062 17.047 6.52 1 95.5 66 LYS B N 1
ATOM 1525 C CA . LYS B 1 66 ? 11.367 16.5 6.164 1 95.5 66 LYS B CA 1
ATOM 1526 C C . LYS B 1 66 ? 11.617 16.625 4.664 1 95.5 66 LYS B C 1
ATOM 1528 O O . LYS B 1 66 ? 12.766 16.797 4.234 1 95.5 66 LYS B O 1
ATOM 1533 N N . LYS B 1 67 ? 10.578 16.562 3.959 1 94.56 67 LYS B N 1
ATOM 1534 C CA . LYS B 1 67 ? 10.68 16.594 2.504 1 94.56 67 LYS B CA 1
ATOM 1535 C C . LYS B 1 67 ? 11.266 17.922 2.033 1 94.56 67 LYS B C 1
ATOM 1537 O O . LYS B 1 67 ? 11.766 18.031 0.908 1 94.56 67 LYS B O 1
ATOM 1542 N N . ARG B 1 68 ? 11.227 18.859 2.875 1 92.19 68 ARG B N 1
ATOM 1543 C CA . ARG B 1 68 ? 11.734 20.188 2.525 1 92.19 68 ARG B CA 1
ATOM 1544 C C . ARG B 1 68 ? 13.258 20.234 2.607 1 92.19 68 ARG B C 1
ATOM 1546 O O . ARG B 1 68 ? 13.883 21.156 2.078 1 92.19 68 ARG B O 1
ATOM 1553 N N . SER B 1 69 ? 13.883 19.312 3.203 1 90.44 69 SER B N 1
ATOM 1554 C CA . SER B 1 69 ? 15.328 19.266 3.396 1 90.44 69 SER B CA 1
ATOM 1555 C C . SER B 1 69 ? 16.016 18.531 2.252 1 90.44 69 SER B C 1
ATOM 1557 O O . SER B 1 69 ? 15.359 17.875 1.437 1 90.44 69 SER B O 1
ATOM 1559 N N . GLN B 1 70 ? 17.406 18.844 2.209 1 88.12 70 GLN B N 1
ATOM 1560 C CA . GLN B 1 70 ? 18.203 18.047 1.275 1 88.12 70 GLN B CA 1
ATOM 1561 C C . GLN B 1 70 ? 18.344 16.609 1.759 1 88.12 70 GLN B C 1
ATOM 1563 O O . GLN B 1 70 ? 18.328 16.359 2.963 1 88.12 70 GLN B O 1
ATOM 1568 N N . CYS B 1 71 ? 18.391 15.57 0.938 1 89.5 71 CYS B N 1
ATOM 1569 C CA . CYS B 1 71 ? 18.578 14.156 1.254 1 89.5 71 CYS B CA 1
ATOM 1570 C C . CYS B 1 71 ? 17.5 13.68 2.23 1 89.5 71 CYS B C 1
ATOM 1572 O O . CYS B 1 71 ? 17.812 12.969 3.189 1 89.5 71 CYS B O 1
ATOM 1574 N N . TRP B 1 72 ? 16.25 14.18 1.985 1 92.94 72 TRP B N 1
ATOM 1575 C CA . TRP B 1 72 ? 15.156 14.039 2.938 1 92.94 72 TRP B CA 1
ATOM 1576 C C . TRP B 1 72 ? 14.703 12.586 3.029 1 92.94 72 TRP B C 1
ATOM 1578 O O . TRP B 1 72 ? 14.258 12.133 4.09 1 92.94 72 TRP B O 1
ATOM 1588 N N . VAL B 1 73 ? 14.852 11.852 1.988 1 92.94 73 VAL B N 1
ATOM 1589 C CA . VAL B 1 73 ? 14.383 10.469 1.988 1 92.94 73 VAL B CA 1
ATOM 1590 C C . VAL B 1 73 ? 15.141 9.656 3.035 1 92.94 73 VAL B C 1
ATOM 1592 O O . VAL B 1 73 ? 14.539 8.898 3.795 1 92.94 73 VAL B O 1
ATOM 1595 N N . GLU B 1 74 ? 16.438 9.867 3.154 1 91.12 74 GLU B N 1
ATOM 1596 C CA . GLU B 1 74 ? 17.281 9.164 4.125 1 91.12 74 GLU B CA 1
ATOM 1597 C C . GLU B 1 74 ? 16.859 9.5 5.555 1 91.12 74 GLU B C 1
ATOM 1599 O O . GLU B 1 74 ? 17 8.68 6.461 1 91.12 74 GLU B O 1
ATOM 1604 N N . GLU B 1 75 ? 16.344 10.656 5.727 1 92.69 75 GLU B N 1
ATOM 1605 C CA . GLU B 1 75 ? 15.992 11.133 7.062 1 92.69 75 GLU B CA 1
ATOM 1606 C C . GLU B 1 75 ? 14.727 10.453 7.578 1 92.69 75 GLU B C 1
ATOM 1608 O O . GLU B 1 75 ? 14.531 10.32 8.789 1 92.69 75 GLU B O 1
ATOM 1613 N N . ILE B 1 76 ? 13.977 9.969 6.629 1 94.19 76 ILE B N 1
ATOM 1614 C CA . ILE B 1 76 ? 12.703 9.453 7.113 1 94.19 76 ILE B CA 1
ATOM 1615 C C . ILE B 1 76 ? 12.711 7.926 7.051 1 94.19 76 ILE B C 1
ATOM 1617 O O . ILE B 1 76 ? 11.852 7.27 7.645 1 94.19 76 ILE B O 1
ATOM 1621 N N . LEU B 1 77 ? 13.562 7.375 6.398 1 92.06 77 LEU B N 1
ATOM 1622 C CA . LEU B 1 77 ? 13.594 5.934 6.199 1 92.06 77 LEU B CA 1
ATOM 1623 C C . LEU B 1 77 ? 13.758 5.203 7.531 1 92.06 77 LEU B C 1
ATOM 1625 O O . LEU B 1 77 ? 14.539 5.629 8.383 1 92.06 77 LEU B O 1
ATOM 1629 N N . ASP B 1 78 ? 12.961 4.184 7.68 1 90.12 78 ASP B N 1
ATOM 1630 C CA . ASP B 1 78 ? 13.164 3.27 8.797 1 90.12 78 ASP B CA 1
ATOM 1631 C C . ASP B 1 78 ? 14.602 2.752 8.828 1 90.12 78 ASP B C 1
ATOM 1633 O O . ASP B 1 78 ? 15.109 2.254 7.82 1 90.12 78 ASP B O 1
ATOM 1637 N N . PRO B 1 79 ? 15.227 2.789 9.875 1 83.62 79 PRO B N 1
ATOM 1638 C CA . PRO B 1 79 ? 16.609 2.307 9.977 1 83.62 79 PRO B CA 1
ATOM 1639 C C . PRO B 1 79 ? 16.75 0.837 9.586 1 83.62 79 PRO B C 1
ATOM 1641 O O . PRO B 1 79 ? 17.828 0.408 9.156 1 83.62 79 PRO B O 1
ATOM 1644 N N . ALA B 1 80 ? 15.711 0.148 9.727 1 80 80 ALA B N 1
ATOM 1645 C CA . ALA B 1 80 ? 15.734 -1.275 9.398 1 80 80 ALA B CA 1
ATOM 1646 C C . ALA B 1 80 ? 15.812 -1.491 7.887 1 80 80 ALA B C 1
ATOM 1648 O O . ALA B 1 80 ? 16.188 -2.57 7.426 1 80 80 ALA B O 1
ATOM 1649 N N . ILE B 1 81 ? 15.367 -0.585 7 1 79.62 81 ILE B N 1
ATOM 1650 C CA . ILE B 1 81 ? 15.375 -0.718 5.547 1 79.62 81 ILE B CA 1
ATOM 1651 C C . ILE B 1 81 ? 16.797 -0.509 5.023 1 79.62 81 ILE B C 1
ATOM 1653 O O . ILE B 1 81 ? 17.172 -1.076 3.994 1 79.62 81 ILE B O 1
ATOM 1657 N N . GLY B 1 82 ? 17.781 -0.478 5.738 1 68.25 82 GLY B N 1
ATOM 1658 C CA . GLY B 1 82 ? 19.188 -0.394 5.387 1 68.25 82 GLY B CA 1
ATOM 1659 C C . GLY B 1 82 ? 19.5 0.735 4.422 1 68.25 82 GLY B C 1
ATOM 1660 O O . GLY B 1 82 ? 18.594 1.422 3.951 1 68.25 82 GLY B O 1
ATOM 1661 N N . THR B 1 83 ? 20.719 0.991 4.16 1 66.69 83 THR B N 1
ATOM 1662 C CA . THR B 1 83 ? 21.234 2.068 3.318 1 66.69 83 THR B CA 1
ATOM 1663 C C . THR B 1 83 ? 21.406 1.597 1.877 1 66.69 83 THR B C 1
ATOM 1665 O O . THR B 1 83 ? 21.656 2.404 0.979 1 66.69 83 THR B O 1
ATOM 1668 N N . SER B 1 84 ? 21.188 0.362 1.603 1 71.69 84 SER B N 1
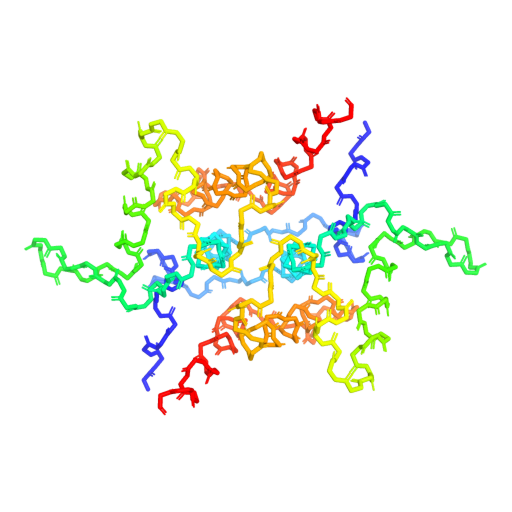ATOM 1669 C CA . SER B 1 84 ? 21.406 -0.15 0.254 1 71.69 84 SER B CA 1
ATOM 1670 C C . SER B 1 84 ? 20.125 -0.074 -0.582 1 71.69 84 SER B C 1
ATOM 1672 O O . SER B 1 84 ? 20.125 -0.48 -1.745 1 71.69 84 SER B O 1
ATOM 1674 N N . CYS B 1 85 ? 19.219 0.568 -0.076 1 78 85 CYS B N 1
ATOM 1675 C CA . CYS B 1 85 ? 17.953 0.615 -0.811 1 78 85 CYS B CA 1
ATOM 1676 C C . CYS B 1 85 ? 18.016 1.653 -1.925 1 78 85 CYS B C 1
ATOM 1678 O O . CYS B 1 85 ? 18.875 2.531 -1.918 1 78 85 CYS B O 1
ATOM 1680 N N . ASP B 1 86 ? 17.266 1.428 -2.916 1 84.62 86 ASP B N 1
ATOM 1681 C CA . ASP B 1 86 ? 17.125 2.369 -4.023 1 84.62 86 ASP B CA 1
ATOM 1682 C C . ASP B 1 86 ? 16.406 3.641 -3.578 1 84.62 86 ASP B C 1
ATOM 1684 O O . ASP B 1 86 ? 15.172 3.686 -3.557 1 84.62 86 ASP B O 1
ATOM 1688 N N . LEU B 1 87 ? 17.156 4.625 -3.311 1 88.5 87 LEU B N 1
ATOM 1689 C CA . LEU B 1 87 ? 16.609 5.855 -2.762 1 88.5 87 LEU B CA 1
ATOM 1690 C C . LEU B 1 87 ? 15.672 6.527 -3.764 1 88.5 87 LEU B C 1
ATOM 1692 O O . LEU B 1 87 ? 14.711 7.191 -3.373 1 88.5 87 LEU B O 1
ATOM 1696 N N . SER B 1 88 ? 15.984 6.328 -5.07 1 89.25 88 SER B N 1
ATOM 1697 C CA . SER B 1 88 ? 15.117 6.906 -6.094 1 89.25 88 SER B CA 1
ATOM 1698 C C . SER B 1 88 ? 13.727 6.281 -6.055 1 89.25 88 SER B C 1
ATOM 1700 O O . SER B 1 88 ? 12.727 6.977 -6.219 1 89.25 88 SER B O 1
ATOM 1702 N N . LYS B 1 89 ? 13.727 5.035 -5.812 1 88.25 89 LYS B N 1
ATOM 1703 C CA . LYS B 1 89 ? 12.461 4.328 -5.707 1 88.25 89 LYS B CA 1
ATOM 1704 C C . LYS B 1 89 ? 11.688 4.762 -4.465 1 88.25 89 LYS B C 1
ATOM 1706 O O . LYS B 1 89 ? 10.477 4.973 -4.523 1 88.25 89 LYS B O 1
ATOM 1711 N N . MET B 1 90 ? 12.406 4.914 -3.389 1 91.12 90 MET B N 1
ATOM 1712 C CA . MET B 1 90 ? 11.773 5.352 -2.148 1 91.12 90 MET B CA 1
ATOM 1713 C C . MET B 1 90 ? 11.211 6.766 -2.293 1 91.12 90 MET B C 1
ATOM 1715 O O . MET B 1 90 ? 10.141 7.066 -1.771 1 91.12 90 MET B O 1
ATOM 1719 N N . ASP B 1 91 ? 11.961 7.539 -2.99 1 93.81 91 ASP B N 1
ATOM 1720 C CA . ASP B 1 91 ? 11.523 8.914 -3.234 1 93.81 91 ASP B CA 1
ATOM 1721 C C . ASP B 1 91 ? 10.164 8.938 -3.924 1 93.81 91 ASP B C 1
ATOM 1723 O O . ASP B 1 91 ? 9.258 9.664 -3.504 1 93.81 91 ASP B O 1
ATOM 1727 N N . ILE B 1 92 ? 10.016 8.141 -4.887 1 94.31 92 ILE B N 1
ATOM 1728 C CA . ILE B 1 92 ? 8.773 8.094 -5.652 1 94.31 92 ILE B CA 1
ATOM 1729 C C . ILE B 1 92 ? 7.648 7.539 -4.777 1 94.31 92 ILE B C 1
ATOM 1731 O O . ILE B 1 92 ? 6.535 8.07 -4.777 1 94.31 92 ILE B O 1
ATOM 1735 N N . LEU B 1 93 ? 7.926 6.5 -4.051 1 94.69 93 LEU B N 1
ATOM 1736 C CA . LEU B 1 93 ? 6.926 5.891 -3.186 1 94.69 93 LEU B CA 1
ATOM 1737 C C . LEU B 1 93 ? 6.375 6.902 -2.188 1 94.69 93 LEU B C 1
ATOM 1739 O O . LEU B 1 93 ? 5.164 7 -1.996 1 94.69 93 LEU B O 1
ATOM 1743 N N . VAL B 1 94 ? 7.242 7.672 -1.619 1 96.62 94 VAL B N 1
ATOM 1744 C CA . VAL B 1 94 ? 6.832 8.641 -0.61 1 96.62 94 VAL B CA 1
ATOM 1745 C C . VAL B 1 94 ? 6.051 9.781 -1.271 1 96.62 94 VAL B C 1
ATOM 1747 O O . VAL B 1 94 ? 5.016 10.211 -0.759 1 96.62 94 VAL B O 1
ATOM 1750 N N . ARG B 1 95 ? 6.516 10.242 -2.383 1 96.44 95 ARG B N 1
ATOM 1751 C CA . ARG B 1 95 ? 5.828 11.32 -3.092 1 96.44 95 ARG B CA 1
ATOM 1752 C C . ARG B 1 95 ? 4.41 10.898 -3.471 1 96.44 95 ARG B C 1
ATOM 1754 O O . ARG B 1 95 ? 3.461 11.664 -3.283 1 96.44 95 ARG B O 1
ATOM 1761 N N . VAL B 1 96 ? 4.297 9.734 -4.008 1 97.19 96 VAL B N 1
ATOM 1762 C CA . VAL B 1 96 ? 2.986 9.211 -4.391 1 97.19 96 VAL B CA 1
ATOM 1763 C C . VAL B 1 96 ? 2.107 9.062 -3.15 1 97.19 96 VAL B C 1
ATOM 1765 O O . VAL B 1 96 ? 0.934 9.438 -3.164 1 97.19 96 VAL B O 1
ATOM 1768 N N . ALA B 1 97 ? 2.689 8.539 -2.076 1 97.88 97 ALA B N 1
ATOM 1769 C CA . ALA B 1 97 ? 1.938 8.367 -0.834 1 97.88 97 ALA B CA 1
ATOM 1770 C C . ALA B 1 97 ? 1.417 9.711 -0.321 1 97.88 97 ALA B C 1
ATOM 1772 O O . ALA B 1 97 ? 0.27 9.805 0.121 1 97.88 97 ALA B O 1
ATOM 1773 N N . LEU B 1 98 ? 2.244 10.68 -0.407 1 97.88 98 LEU B N 1
ATOM 1774 C CA . LEU B 1 98 ? 1.846 12 0.058 1 97.88 98 LEU B CA 1
ATOM 1775 C C . LEU B 1 98 ? 0.707 12.555 -0.791 1 97.88 98 LEU B C 1
ATOM 1777 O O . LEU B 1 98 ? -0.174 13.258 -0.279 1 97.88 98 LEU B O 1
ATOM 1781 N N . GLU B 1 99 ? 0.689 12.273 -2.076 1 98.06 99 GLU B N 1
ATOM 1782 C CA . GLU B 1 99 ? -0.43 12.672 -2.926 1 98.06 99 GLU B CA 1
ATOM 1783 C C . GLU B 1 99 ? -1.708 11.938 -2.531 1 98.06 99 GLU B C 1
ATOM 1785 O O . GLU B 1 99 ? -2.803 12.5 -2.605 1 98.06 99 GLU B O 1
ATOM 1790 N N . CYS B 1 100 ? -1.607 10.727 -2.096 1 97.94 100 CYS B N 1
ATOM 1791 C CA . CYS B 1 100 ? -2.744 9.891 -1.724 1 97.94 100 CYS B CA 1
ATOM 1792 C C . CYS B 1 100 ? -3.391 10.391 -0.437 1 97.94 100 CYS B C 1
ATOM 1794 O O . CYS B 1 100 ? -4.574 10.148 -0.199 1 97.94 100 CYS B O 1
ATOM 1796 N N . VAL B 1 101 ? -2.605 11.094 0.428 1 96.94 101 VAL B N 1
ATOM 1797 C CA . VAL B 1 101 ? -3.135 11.43 1.747 1 96.94 101 VAL B CA 1
ATOM 1798 C C . VAL B 1 101 ? -3.477 12.914 1.803 1 96.94 101 VAL B C 1
ATOM 1800 O O . VAL B 1 101 ? -3.555 13.5 2.885 1 96.94 101 VAL B O 1
ATOM 1803 N N . GLU B 1 102 ? -3.633 13.484 0.634 1 96.69 102 GLU B N 1
ATOM 1804 C CA . GLU B 1 102 ? -4.105 14.867 0.616 1 96.69 102 GLU B CA 1
ATOM 1805 C C . GLU B 1 102 ? -5.438 15.008 1.35 1 96.69 102 GLU B C 1
ATOM 1807 O O . GLU B 1 102 ? -6.293 14.125 1.262 1 96.69 102 GLU B O 1
ATOM 1812 N N . GLU B 1 103 ? -5.59 16.062 2.037 1 92.94 103 GLU B N 1
ATOM 1813 C CA . GLU B 1 103 ? -6.816 16.281 2.797 1 92.94 103 GLU B CA 1
ATOM 1814 C C . GLU B 1 103 ? -8.031 16.359 1.877 1 92.94 103 GLU B C 1
ATOM 1816 O O . GLU B 1 103 ? -9.078 15.789 2.176 1 92.94 103 GLU B O 1
ATOM 1821 N N . ASP B 1 104 ? -7.906 17.062 0.763 1 94.38 104 ASP B N 1
ATOM 1822 C CA . ASP B 1 104 ? -8.969 17.141 -0.233 1 94.38 104 ASP B CA 1
ATOM 1823 C C . ASP B 1 104 ? -9.031 15.875 -1.079 1 94.38 104 ASP B C 1
ATOM 1825 O O . ASP B 1 104 ? -8.109 15.594 -1.853 1 94.38 104 ASP B O 1
ATOM 1829 N N . MET B 1 105 ? -10.062 15.125 -0.949 1 93.69 105 MET B N 1
ATOM 1830 C CA . MET B 1 105 ? -10.172 13.836 -1.625 1 93.69 105 MET B CA 1
ATOM 1831 C C . MET B 1 105 ? -10.211 14.016 -3.139 1 93.69 105 MET B C 1
ATOM 1833 O O . MET B 1 105 ? -9.844 13.109 -3.887 1 93.69 105 MET B O 1
ATOM 1837 N N . ASP B 1 106 ? -10.594 15.172 -3.629 1 94.81 106 ASP B N 1
ATOM 1838 C CA . ASP B 1 106 ? -10.766 15.406 -5.059 1 94.81 106 ASP B CA 1
ATOM 1839 C C . ASP B 1 106 ? -9.422 15.5 -5.77 1 94.81 106 ASP B C 1
ATOM 1841 O O . ASP B 1 106 ? -9.344 15.336 -6.988 1 94.81 106 ASP B O 1
ATOM 1845 N N . ILE B 1 107 ? -8.367 15.797 -5.02 1 96.69 107 ILE B N 1
ATOM 1846 C CA . ILE B 1 107 ? -7.066 15.938 -5.66 1 96.69 107 ILE B CA 1
ATOM 1847 C C . ILE B 1 107 ? -6.258 14.656 -5.477 1 96.69 107 ILE B C 1
ATOM 1849 O O . ILE B 1 107 ? -5.176 14.508 -6.051 1 96.69 107 ILE B O 1
ATOM 1853 N N . ARG B 1 108 ? -6.719 13.766 -4.688 1 97.12 108 ARG B N 1
ATOM 1854 C CA . ARG B 1 108 ? -6.074 12.461 -4.59 1 97.12 108 ARG B CA 1
ATOM 1855 C C . ARG B 1 108 ? -6.148 11.711 -5.914 1 97.12 108 ARG B C 1
ATOM 1857 O O . ARG B 1 108 ? -7.156 11.781 -6.621 1 97.12 108 ARG B O 1
ATOM 1864 N N . PRO B 1 109 ? -5.145 11.047 -6.242 1 96.31 109 PRO B N 1
ATOM 1865 C CA . PRO B 1 109 ? -5.215 10.219 -7.449 1 96.31 109 PRO B CA 1
ATOM 1866 C C . PRO B 1 109 ? -6.141 9.016 -7.289 1 96.31 109 PRO B C 1
ATOM 1868 O O . PRO B 1 109 ? -6.504 8.656 -6.164 1 96.31 109 PRO B O 1
ATOM 1871 N N . ASN B 1 110 ? -6.605 8.523 -8.398 1 93.38 110 ASN B N 1
ATOM 1872 C CA . ASN B 1 110 ? -7.199 7.195 -8.375 1 93.38 110 ASN B CA 1
ATOM 1873 C C . ASN B 1 110 ? -6.137 6.102 -8.445 1 93.38 110 ASN B C 1
ATOM 1875 O O . ASN B 1 110 ? -4.953 6.395 -8.625 1 93.38 110 ASN B O 1
ATOM 1879 N N . MET B 1 111 ? -6.559 4.855 -8.234 1 92.38 111 MET B N 1
ATOM 1880 C CA . MET B 1 111 ? -5.57 3.785 -8.125 1 92.38 111 MET B CA 1
ATOM 1881 C C . MET B 1 111 ? -4.82 3.604 -9.438 1 92.38 111 MET B C 1
ATOM 1883 O O . MET B 1 111 ? -3.621 3.311 -9.438 1 92.38 111 MET B O 1
ATOM 1887 N N . SER B 1 112 ? -5.492 3.783 -10.539 1 88 112 SER B N 1
ATOM 1888 C CA . SER B 1 112 ? -4.809 3.703 -11.828 1 88 112 SER B CA 1
ATOM 1889 C C . SER B 1 112 ? -3.701 4.746 -11.93 1 88 112 SER B C 1
ATOM 1891 O O . SER B 1 112 ? -2.621 4.461 -12.453 1 88 112 SER B O 1
ATOM 1893 N N . GLN B 1 113 ? -3.949 5.926 -11.445 1 92.19 113 GLN B N 1
ATOM 1894 C CA . GLN B 1 113 ? -2.961 7 -11.43 1 92.19 113 GLN B CA 1
ATOM 1895 C C . GLN B 1 113 ? -1.807 6.676 -10.492 1 92.19 113 GLN B C 1
ATOM 1897 O O . GLN B 1 113 ? -0.646 6.949 -10.805 1 92.19 113 GLN B O 1
ATOM 1902 N N . VAL B 1 114 ? -2.131 6.145 -9.312 1 94.56 114 VAL B N 1
ATOM 1903 C CA . VAL B 1 114 ? -1.105 5.723 -8.367 1 94.56 114 VAL B CA 1
ATOM 1904 C C . VAL B 1 114 ? -0.131 4.766 -9.039 1 94.56 114 VAL B C 1
ATOM 1906 O O . VAL B 1 114 ? 1.083 4.977 -9.008 1 94.56 114 VAL B O 1
ATOM 1909 N N . VAL B 1 115 ? -0.659 3.775 -9.75 1 91.12 115 VAL B N 1
ATOM 1910 C CA . VAL B 1 115 ? 0.153 2.756 -10.398 1 91.12 115 VAL B CA 1
ATOM 1911 C C . VAL B 1 115 ? 0.987 3.393 -11.508 1 91.12 115 VAL B C 1
ATOM 1913 O O . VAL B 1 115 ? 2.166 3.068 -11.672 1 91.12 115 VAL B O 1
ATOM 1916 N N . GLU B 1 116 ? 0.422 4.254 -12.203 1 90.81 116 GLU B N 1
ATOM 1917 C CA . GLU B 1 116 ? 1.132 4.945 -13.273 1 90.81 116 GLU B CA 1
ATOM 1918 C C . GLU B 1 116 ? 2.316 5.738 -12.727 1 90.81 116 GLU B C 1
ATOM 1920 O O . GLU B 1 116 ? 3.406 5.711 -13.305 1 90.81 116 GLU B O 1
ATOM 1925 N N . MET B 1 117 ? 2.125 6.402 -11.688 1 92.19 117 MET B N 1
ATOM 1926 C CA . MET B 1 117 ? 3.184 7.195 -11.07 1 92.19 117 MET B CA 1
ATOM 1927 C C . MET B 1 117 ? 4.32 6.301 -10.594 1 92.19 117 MET B C 1
ATOM 1929 O O . MET B 1 117 ? 5.492 6.672 -10.688 1 92.19 117 MET B O 1
ATOM 1933 N N . LEU B 1 118 ? 3.982 5.137 -10.148 1 89.44 118 LEU B N 1
ATOM 1934 C CA . LEU B 1 118 ? 4.984 4.211 -9.633 1 89.44 118 LEU B CA 1
ATOM 1935 C C . LEU B 1 118 ? 5.789 3.594 -10.773 1 89.44 118 LEU B C 1
ATOM 1937 O O . LEU B 1 118 ? 6.965 3.256 -10.594 1 89.44 118 LEU B O 1
ATOM 1941 N N . GLN B 1 119 ? 5.184 3.426 -11.914 1 84 119 GLN B N 1
ATOM 1942 C CA . GLN B 1 119 ? 5.832 2.77 -13.047 1 84 119 GLN B CA 1
ATOM 1943 C C . GLN B 1 119 ? 6.664 3.762 -13.859 1 84 119 GLN B C 1
ATOM 1945 O O . GLN B 1 119 ? 7.641 3.377 -14.5 1 84 119 GLN B O 1
ATOM 1950 N N . ASN B 1 120 ? 6.168 4.918 -14.133 1 74.19 120 ASN B N 1
ATOM 1951 C CA . ASN B 1 120 ? 6.867 5.914 -14.93 1 74.19 120 ASN B CA 1
ATOM 1952 C C . ASN B 1 120 ? 8.266 6.195 -14.383 1 74.19 120 ASN B C 1
ATOM 1954 O O . ASN B 1 120 ? 9.172 6.566 -15.133 1 74.19 120 ASN B O 1
ATOM 1958 N N . ASN B 1 121 ? 8.586 6.09 -13.195 1 61.03 121 ASN B N 1
ATOM 1959 C CA . ASN B 1 121 ? 9.914 6.406 -12.703 1 61.03 121 ASN B CA 1
ATOM 1960 C C . ASN B 1 121 ? 10.844 5.191 -12.758 1 61.03 121 ASN B C 1
ATOM 1962 O O . ASN B 1 121 ? 12.055 5.316 -12.57 1 61.03 121 ASN B O 1
ATOM 1966 N N . GLU B 1 122 ? 10.32 4.012 -12.781 1 54.06 122 GLU B N 1
ATOM 1967 C CA .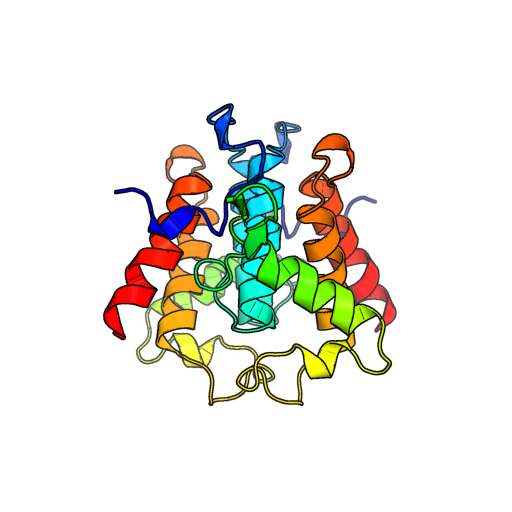 GLU B 1 122 ? 11.203 2.879 -13.023 1 54.06 122 GLU B CA 1
ATOM 1968 C C . GLU B 1 122 ? 11.875 2.984 -14.391 1 54.06 122 GLU B C 1
ATOM 1970 O O . GLU B 1 122 ? 12.945 2.412 -14.609 1 54.06 122 GLU B O 1
ATOM 1975 N N . ARG B 1 123 ? 11.352 3.666 -15.336 1 45.47 123 ARG B N 1
ATOM 1976 C CA . ARG B 1 123 ? 11.953 3.789 -16.656 1 45.47 123 ARG B CA 1
ATOM 1977 C C . ARG B 1 123 ? 13.195 4.68 -16.625 1 45.47 123 ARG B C 1
ATOM 1979 O O . ARG B 1 123 ? 14.023 4.645 -17.531 1 45.47 123 ARG B O 1
ATOM 1986 N N . VAL B 1 124 ? 13.305 5.625 -15.625 1 36.62 124 VAL B N 1
ATOM 1987 C CA . VAL B 1 124 ? 14.484 6.48 -15.758 1 36.62 124 VAL B CA 1
ATOM 1988 C C . VAL B 1 124 ? 15.742 5.684 -15.422 1 36.62 124 VAL B C 1
ATOM 1990 O O . VAL B 1 124 ? 16.859 6.176 -15.586 1 36.62 124 VAL B O 1
ATOM 1993 N N . VAL B 1 125 ? 15.688 4.719 -14.617 1 33.34 125 VAL B N 1
ATOM 1994 C CA . VAL B 1 125 ? 16.984 4.074 -14.375 1 33.34 125 VAL B CA 1
ATOM 1995 C C . VAL B 1 125 ? 17.297 3.109 -15.516 1 33.34 125 VAL B C 1
ATOM 1997 O O . VAL B 1 125 ? 18.297 2.395 -15.469 1 33.34 125 VAL B O 1
ATOM 2000 N N . GLU B 1 126 ? 16.453 2.842 -16.406 1 26.81 126 GLU B N 1
ATOM 2001 C CA . GLU B 1 126 ? 17.031 2.123 -17.547 1 26.81 126 GLU B CA 1
ATOM 2002 C C . GLU B 1 126 ? 17.812 3.061 -18.453 1 26.81 126 GLU B C 1
ATOM 2004 O O . GLU B 1 126 ? 17.359 4.168 -18.75 1 26.81 126 GLU B O 1
#

Radius of gyration: 17.56 Å; Cα contacts (8 Å, |Δi|>4): 368; chains: 2; bounding box: 41×47×48 Å